Protein AF-0000000084847553 (afdb_homodimer)

Sequence (324 aa):
MTIVEATAVVSEQALKLLKTIDSFVSVPGVGAAAKAALSIFELVQRVKSNKEEFIAVGEKACIIMVAIIQKVNAAEQPGCRTDMTSLEKECGDLRRAMEGVEEIVHKHVKGRERFASLQRILNSGSDQRVISDCKERLQDALELFNIQSHIEVQVEARVQEAMTIVEATAVVSEQALKLLKTIDSFVSVPGVGAAAKAALSIFELVQRVKSNKEEFIAVGEKACIIMVAIIQKVNAAEQPGCRTDMTSLEKECGDLRRAMEGVEEIVHKHVKGRERFASLQRILNSGSDQRVISDCKERLQDALELFNIQSHIEVQVEARVQEA

Structure (mmCIF, N/CA/C/O backbone):
data_AF-0000000084847553-model_v1
#
loop_
_entity.id
_entity.type
_entity.pdbx_description
1 polymer 'Fungal N-terminal domain-containing protein'
#
loop_
_atom_site.group_PDB
_atom_site.id
_atom_site.type_symbol
_atom_site.label_atom_id
_atom_site.label_alt_id
_atom_site.label_comp_id
_atom_site.label_asym_id
_atom_site.label_entity_id
_atom_site.label_seq_id
_atom_site.pdbx_PDB_ins_code
_atom_site.Cartn_x
_atom_site.Cartn_y
_atom_site.Cartn_z
_atom_site.occupancy
_atom_site.B_iso_or_equiv
_atom_site.auth_seq_id
_atom_site.auth_comp_id
_atom_site.auth_asym_id
_atom_site.auth_atom_id
_atom_site.pdbx_PDB_model_num
ATOM 1 N N . MET A 1 1 ? -11.148 -9.281 23.594 1 19.06 1 MET A N 1
ATOM 2 C CA . MET A 1 1 ? -11.18 -8.633 22.297 1 19.06 1 MET A CA 1
ATOM 3 C C . MET A 1 1 ? -10.234 -7.438 22.25 1 19.06 1 MET A C 1
ATOM 5 O O . MET A 1 1 ? -10.469 -6.43 22.922 1 19.06 1 MET A O 1
ATOM 9 N N . THR A 1 2 ? -8.898 -7.484 22.219 1 21.81 2 THR A N 1
ATOM 10 C CA . THR A 1 2 ? -7.793 -6.633 22.641 1 21.81 2 THR A CA 1
ATOM 11 C C . THR A 1 2 ? -7.582 -5.488 21.656 1 21.81 2 THR A C 1
ATOM 13 O O . THR A 1 2 ? -7.504 -5.711 20.453 1 21.81 2 THR A O 1
ATOM 16 N N . ILE A 1 3 ? -8.289 -4.336 21.875 1 24.42 3 ILE A N 1
ATOM 17 C CA . ILE A 1 3 ? -8.305 -3.045 21.188 1 24.42 3 ILE A CA 1
ATOM 18 C C . ILE A 1 3 ? -6.875 -2.633 20.828 1 24.42 3 ILE A C 1
ATOM 20 O O . ILE A 1 3 ? -6.051 -2.389 21.719 1 24.42 3 ILE A O 1
ATOM 24 N N . VAL A 1 4 ? -6.16 -3.225 20.047 1 26.52 4 VAL A N 1
ATOM 25 C CA . VAL A 1 4 ? -4.871 -2.756 19.547 1 26.52 4 VAL A CA 1
ATOM 26 C C . VAL A 1 4 ? -4.926 -1.25 19.312 1 26.52 4 VAL A C 1
ATOM 28 O O . VAL A 1 4 ? -5.625 -0.788 18.406 1 26.52 4 VAL A O 1
ATOM 31 N N . GLU A 1 5 ? -5.172 -0.373 20.328 1 26.05 5 GLU A N 1
ATOM 32 C CA . GLU A 1 5 ? -5.117 1.066 20.578 1 26.05 5 GLU A CA 1
ATOM 33 C C . GLU A 1 5 ? -3.938 1.703 19.844 1 26.05 5 GLU A C 1
ATOM 35 O O . GLU A 1 5 ? -2.779 1.441 20.172 1 26.05 5 GLU A O 1
ATOM 40 N N . ALA A 1 6 ? -3.746 1.663 18.578 1 32.72 6 ALA A N 1
ATOM 41 C CA . ALA A 1 6 ? -2.861 2.658 17.969 1 32.72 6 ALA A CA 1
ATOM 42 C C . ALA A 1 6 ? -2.816 3.932 18.812 1 32.72 6 ALA A C 1
ATOM 44 O O . ALA A 1 6 ? -3.846 4.574 19.047 1 32.72 6 ALA A O 1
ATOM 45 N N . THR A 1 7 ? -2.189 3.91 19.875 1 34.47 7 THR A N 1
ATOM 46 C CA . THR A 1 7 ? -1.915 4.977 20.828 1 34.47 7 THR A CA 1
ATOM 47 C C . THR A 1 7 ? -1.781 6.32 20.125 1 34.47 7 THR A C 1
ATOM 49 O O . THR A 1 7 ? -0.864 6.516 19.328 1 34.47 7 THR A O 1
ATOM 52 N N . ALA A 1 8 ? -2.729 6.828 19.438 1 40.56 8 ALA A N 1
ATOM 53 C CA . ALA A 1 8 ? -2.697 8.266 19.188 1 40.56 8 ALA A CA 1
ATOM 54 C C . ALA A 1 8 ? -1.901 8.992 20.266 1 40.56 8 ALA A C 1
ATOM 56 O O . ALA A 1 8 ? -2.297 9.008 21.438 1 40.56 8 ALA A O 1
ATOM 57 N N . VAL A 1 9 ? -0.677 8.844 20.391 1 42.91 9 VAL A N 1
ATOM 58 C CA . VAL A 1 9 ? 0.092 9.727 21.25 1 42.91 9 VAL A CA 1
ATOM 59 C C . VAL A 1 9 ? -0.493 11.133 21.203 1 42.91 9 VAL A C 1
ATOM 61 O O . VAL A 1 9 ? -0.399 11.82 20.172 1 42.91 9 VAL A O 1
ATOM 64 N N . VAL A 1 10 ? -1.704 11.266 21.547 1 52.06 10 VAL A N 1
ATOM 65 C CA . VAL A 1 10 ? -2.109 12.648 21.781 1 52.06 10 VAL A CA 1
ATOM 66 C C . VAL A 1 10 ? -0.945 13.43 22.375 1 52.06 10 VAL A C 1
ATOM 68 O O . VAL A 1 10 ? -0.465 13.109 23.469 1 52.06 10 VAL A O 1
ATOM 71 N N . SER A 1 11 ? -0.197 14.078 21.453 1 66.88 11 SER A N 1
ATOM 72 C CA . SER A 1 11 ? 0.95 14.875 21.859 1 66.88 11 SER A CA 1
ATOM 73 C C . SER A 1 11 ? 0.581 15.828 23 1 66.88 11 SER A C 1
ATOM 75 O O . SER A 1 11 ? -0.582 16.219 23.141 1 66.88 11 SER A O 1
ATOM 77 N N . GLU A 1 12 ? 1.227 15.859 24.047 1 73.25 12 GLU A N 1
ATOM 78 C CA . GLU A 1 12 ? 1.137 16.812 25.156 1 73.25 12 GLU A CA 1
ATOM 79 C C . GLU A 1 12 ? 0.641 18.172 24.672 1 73.25 12 GLU A C 1
ATOM 81 O O . GLU A 1 12 ? -0.167 18.812 25.344 1 73.25 12 GLU A O 1
ATOM 86 N N . GLN A 1 13 ? 0.937 18.438 23.5 1 73.31 13 GLN A N 1
ATOM 87 C CA . GLN A 1 13 ? 0.572 19.766 23 1 73.31 13 GLN A CA 1
ATOM 88 C C . GLN A 1 13 ? -0.891 19.812 22.562 1 73.31 13 GLN A C 1
ATOM 90 O O . GLN A 1 13 ? -1.583 20.797 22.781 1 73.31 13 GLN A O 1
ATOM 95 N N . ALA A 1 14 ? -1.298 18.766 22 1 77.25 14 ALA A N 1
ATOM 96 C CA . ALA A 1 14 ? -2.715 18.703 21.641 1 77.25 14 ALA A CA 1
ATOM 97 C C . ALA A 1 14 ? -3.59 18.734 22.891 1 77.25 14 ALA A C 1
ATOM 99 O O . ALA A 1 14 ? -4.625 19.406 22.922 1 77.25 14 ALA A O 1
ATOM 100 N N . LEU A 1 15 ? -3.104 18.078 23.828 1 72.94 15 LEU A N 1
ATOM 101 C CA . LEU A 1 15 ? -3.834 18.062 25.094 1 72.94 15 LEU A CA 1
ATOM 102 C C . LEU A 1 15 ? -3.844 19.453 25.719 1 72.94 15 LEU A C 1
ATOM 104 O O . LEU A 1 15 ? -4.871 19.891 26.234 1 72.94 15 LEU A O 1
ATOM 108 N N . LYS A 1 16 ? -2.744 20.078 25.766 1 77.62 16 LYS A N 1
ATOM 109 C CA . LYS A 1 16 ? -2.66 21.438 26.281 1 77.62 16 LYS A CA 1
ATOM 110 C C . LYS A 1 16 ? -3.598 22.375 25.531 1 77.62 16 LYS A C 1
ATOM 112 O O . LYS A 1 16 ? -4.277 23.203 26.125 1 77.62 16 LYS A O 1
ATOM 117 N N . LEU A 1 17 ? -3.633 22.188 24.312 1 83.88 17 LEU A N 1
ATOM 118 C CA . LEU A 1 17 ? -4.508 23.031 23.5 1 83.88 17 LEU A CA 1
ATOM 119 C C . LEU A 1 17 ? -5.973 22.75 23.828 1 83.88 17 LEU A C 1
ATOM 121 O O . LEU A 1 17 ? -6.77 23.688 23.969 1 83.88 17 LEU A O 1
ATOM 125 N N . LEU A 1 18 ? -6.277 21.531 23.984 1 78.44 18 LEU A N 1
ATOM 126 C CA . LEU A 1 18 ? -7.648 21.141 24.297 1 78.44 18 LEU A CA 1
ATOM 127 C C . LEU A 1 18 ? -8.086 21.75 25.625 1 78.44 18 LEU A C 1
ATOM 129 O O . LEU A 1 18 ? -9.227 22.188 25.766 1 78.44 18 LEU A O 1
ATOM 133 N N . LYS A 1 19 ? -7.215 21.812 26.516 1 76.62 19 LYS A N 1
ATOM 134 C CA . LYS A 1 19 ? -7.52 22.344 27.844 1 76.62 19 LYS A CA 1
ATOM 135 C C . LYS A 1 19 ? -7.652 23.859 27.812 1 76.62 19 LYS A C 1
ATOM 137 O O . LYS A 1 19 ? -8.406 24.438 28.594 1 76.62 19 LYS A O 1
ATOM 142 N N . THR A 1 20 ? -6.93 24.422 26.922 1 73.62 20 THR A N 1
ATOM 143 C CA . THR A 1 20 ? -6.844 25.891 26.906 1 73.62 20 THR A CA 1
ATOM 144 C C . THR A 1 20 ? -7.965 26.484 26.062 1 73.62 20 THR A C 1
ATOM 146 O O . THR A 1 20 ? -8.359 27.625 26.25 1 73.62 20 THR A O 1
ATOM 149 N N . ILE A 1 21 ? -8.461 25.719 25.094 1 68.94 21 ILE A N 1
ATOM 150 C CA . ILE A 1 21 ? -9.438 26.25 24.141 1 68.94 21 ILE A CA 1
ATOM 151 C C . ILE A 1 21 ? -10.703 26.656 24.891 1 68.94 21 ILE A C 1
ATOM 153 O O . ILE A 1 21 ? -11.375 27.625 24.5 1 68.94 21 ILE A O 1
ATOM 157 N N . ASP A 1 22 ? -11 25.922 25.875 1 60.72 22 ASP A N 1
ATOM 158 C CA . ASP A 1 22 ? -12.188 26.297 26.641 1 60.72 22 ASP A CA 1
ATOM 159 C C . ASP A 1 22 ? -11.977 27.609 27.391 1 60.72 22 ASP A C 1
ATOM 161 O O . ASP A 1 22 ? -12.938 28.266 27.797 1 60.72 22 ASP A O 1
ATOM 165 N N . SER A 1 23 ? -10.734 27.812 27.609 1 57.91 23 SER A N 1
ATOM 166 C CA . SER A 1 23 ? -10.539 29.094 28.281 1 57.91 23 SER A CA 1
ATOM 167 C C . SER A 1 23 ? -10.828 30.266 27.344 1 57.91 23 SER A C 1
ATOM 169 O O . SER A 1 23 ? -10.523 30.203 26.156 1 57.91 23 SER A O 1
ATOM 171 N N . PHE A 1 24 ? -12.062 30.938 27.469 1 54.75 24 PHE A N 1
ATOM 172 C CA . PHE A 1 24 ? -12.828 32 26.828 1 54.75 24 PHE A CA 1
ATOM 173 C C . PHE A 1 24 ? -11.914 32.906 26.016 1 54.75 24 PHE A C 1
ATOM 175 O O . PHE A 1 24 ? -11.203 33.75 26.578 1 54.75 24 PHE A O 1
ATOM 182 N N . VAL A 1 25 ? -11.219 32.344 24.969 1 59 25 VAL A N 1
ATOM 183 C CA . VAL A 1 25 ? -10.5 33.344 24.188 1 59 25 VAL A CA 1
ATOM 184 C C . VAL A 1 25 ? -11.492 34.312 23.562 1 59 25 VAL A C 1
ATOM 186 O O . VAL A 1 25 ? -12.422 33.906 22.859 1 59 25 VAL A O 1
ATOM 189 N N . SER A 1 26 ? -11.648 35.5 24.125 1 68.31 26 SER A N 1
ATOM 190 C CA . SER A 1 26 ? -12.539 36.594 23.781 1 68.31 26 SER A CA 1
ATOM 191 C C . SER A 1 26 ? -12.188 37.188 22.422 1 68.31 26 SER A C 1
ATOM 193 O O . SER A 1 26 ? -12.977 37.938 21.844 1 68.31 26 SER A O 1
ATOM 195 N N . VAL A 1 27 ? -10.969 36.906 21.875 1 76.81 27 VAL A N 1
ATOM 196 C CA . VAL A 1 27 ? -10.57 37.562 20.625 1 76.81 27 VAL A CA 1
ATOM 197 C C . VAL A 1 27 ? -11.07 36.75 19.438 1 76.81 27 VAL A C 1
ATOM 199 O O . VAL A 1 27 ? -10.812 35.531 19.344 1 76.81 27 VAL A O 1
ATOM 202 N N . PRO A 1 28 ? -11.859 37.375 18.641 1 81.5 28 PRO A N 1
ATOM 203 C CA . PRO A 1 28 ? -12.391 36.688 17.453 1 81.5 28 PRO A CA 1
ATOM 204 C C . PRO A 1 28 ? -11.297 36 16.625 1 81.5 28 PRO A C 1
ATOM 206 O O . PRO A 1 28 ? -10.195 36.531 16.484 1 81.5 28 PRO A O 1
ATOM 209 N N . GLY A 1 29 ? -11.453 34.812 16.219 1 85.62 29 GLY A N 1
ATOM 210 C CA . GLY A 1 29 ? -10.531 34.156 15.32 1 85.62 29 GLY A CA 1
ATOM 211 C C . GLY A 1 29 ? -9.664 33.125 16.031 1 85.62 29 GLY A C 1
ATOM 212 O O . GLY A 1 29 ? -9.242 32.125 15.414 1 85.62 29 GLY A O 1
ATOM 213 N N . VAL A 1 30 ? -9.391 33.438 17.297 1 88.06 30 VAL A N 1
ATOM 214 C CA . VAL A 1 30 ? -8.492 32.562 18.031 1 88.06 30 VAL A CA 1
ATOM 215 C C . VAL A 1 30 ? -9.141 31.203 18.219 1 88.06 30 VAL A C 1
ATOM 217 O O . VAL A 1 30 ? -8.484 30.172 18.031 1 88.06 30 VAL A O 1
ATOM 220 N N . GLY A 1 31 ? -10.398 31.234 18.547 1 88.38 31 GLY A N 1
ATOM 221 C CA . GLY A 1 31 ? -11.125 29.969 18.703 1 88.38 31 GLY A CA 1
ATOM 222 C C . GLY A 1 31 ? -11.125 29.125 17.453 1 88.38 31 GLY A C 1
ATOM 223 O O . GLY A 1 31 ? -10.867 27.922 17.516 1 88.38 31 GLY A O 1
ATOM 224 N N . ALA A 1 32 ? -11.453 29.734 16.312 1 91.19 32 ALA A N 1
ATOM 225 C CA . ALA A 1 32 ? -11.477 29.031 15.023 1 91.19 32 ALA A CA 1
ATOM 226 C C . ALA A 1 32 ? -10.086 28.5 14.664 1 91.19 32 ALA A C 1
ATOM 228 O O . ALA A 1 32 ? -9.953 27.391 14.141 1 91.19 32 ALA A O 1
ATOM 229 N N . ALA A 1 33 ? -9.102 29.281 14.938 1 93.19 33 ALA A N 1
ATOM 230 C CA . ALA A 1 33 ? -7.73 28.859 14.656 1 93.19 33 ALA A CA 1
ATOM 231 C C . ALA A 1 33 ? -7.34 27.656 15.516 1 93.19 33 ALA A C 1
ATOM 233 O O . ALA A 1 33 ? -6.684 26.734 15.031 1 93.19 33 ALA A O 1
ATOM 234 N N . ALA A 1 34 ? -7.738 27.703 16.734 1 92.56 34 ALA A N 1
ATOM 235 C CA . ALA A 1 34 ? -7.438 26.609 17.641 1 92.56 34 ALA A CA 1
ATOM 236 C C . ALA A 1 34 ? -8.125 25.312 17.188 1 92.56 34 ALA A C 1
ATOM 238 O O . ALA A 1 34 ? -7.531 24.234 17.234 1 92.56 34 ALA A O 1
ATOM 239 N N . LYS A 1 35 ? -9.305 25.422 16.766 1 92.94 35 LYS A N 1
ATOM 240 C CA . LYS A 1 35 ? -10.031 24.266 16.25 1 92.94 35 LYS A CA 1
ATOM 241 C C . LYS A 1 35 ? -9.352 23.703 15.008 1 92.94 35 LYS A C 1
ATOM 243 O O . LYS A 1 35 ? -9.258 22.484 14.844 1 92.94 35 LYS A O 1
ATOM 248 N N . ALA A 1 36 ? -8.938 24.594 14.211 1 95.5 36 ALA A N 1
ATOM 249 C CA . ALA A 1 36 ? -8.219 24.156 13.008 1 95.5 36 ALA A CA 1
ATOM 250 C C . ALA A 1 36 ? -6.941 23.422 13.375 1 95.5 36 ALA A C 1
ATOM 252 O O . ALA A 1 36 ? -6.629 22.391 12.773 1 95.5 36 ALA A O 1
ATOM 253 N N . ALA A 1 37 ? -6.242 23.938 14.336 1 94.5 37 ALA A N 1
ATOM 254 C CA . ALA A 1 37 ? -5.008 23.297 14.773 1 94.5 37 ALA A CA 1
ATOM 255 C C . ALA A 1 37 ? -5.285 21.875 15.289 1 94.5 37 ALA A C 1
ATOM 257 O O . ALA A 1 37 ? -4.559 20.938 14.969 1 94.5 37 ALA A O 1
ATOM 258 N N . LEU A 1 38 ? -6.309 21.719 16.031 1 93.81 38 LEU A N 1
ATOM 259 C CA . LEU A 1 38 ? -6.672 20.406 16.562 1 93.81 38 LEU A CA 1
ATOM 260 C C . LEU A 1 38 ? -7.082 19.469 15.422 1 93.81 38 LEU A C 1
ATOM 262 O O . LEU A 1 38 ? -6.738 18.281 15.438 1 93.81 38 LEU A O 1
ATOM 266 N N . SER A 1 39 ? -7.789 20.062 14.516 1 95.88 39 SER A N 1
ATOM 267 C CA . SER A 1 39 ? -8.188 19.281 13.352 1 95.88 39 SER A CA 1
ATOM 268 C C . SER A 1 39 ? -6.98 18.812 12.555 1 95.88 39 SER A C 1
ATOM 270 O O . SER A 1 39 ? -6.93 17.656 12.117 1 95.88 39 SER A O 1
ATOM 272 N N . ILE A 1 40 ? -6.035 19.703 12.359 1 96.94 40 ILE A N 1
ATOM 273 C CA . ILE A 1 40 ? -4.797 19.328 11.68 1 96.94 40 ILE A CA 1
ATOM 274 C C . ILE A 1 40 ? -4.145 18.156 12.398 1 96.94 40 ILE A C 1
ATOM 276 O O . ILE A 1 40 ? -3.76 17.172 11.766 1 96.94 40 ILE A O 1
ATOM 280 N N . PHE A 1 41 ? -4.078 18.266 13.648 1 94.12 41 PHE A N 1
ATOM 281 C CA . PHE A 1 41 ? -3.447 17.234 14.469 1 94.12 41 PHE A CA 1
ATOM 282 C C . PHE A 1 41 ? -4.152 15.898 14.289 1 94.12 41 PHE A C 1
ATOM 284 O O . PHE A 1 41 ? -3.504 14.859 14.18 1 94.12 41 PHE A O 1
ATOM 291 N N . GLU A 1 42 ? -5.406 15.883 14.211 1 94.62 42 GLU A N 1
ATOM 292 C CA . GLU A 1 42 ? -6.176 14.664 14.023 1 94.62 42 GLU A CA 1
ATOM 293 C C . GLU A 1 42 ? -5.965 14.086 12.625 1 94.62 42 GLU A C 1
ATOM 295 O O . GLU A 1 42 ? -5.801 12.875 12.461 1 94.62 42 GLU A O 1
ATOM 300 N N . LEU A 1 43 ? -5.969 14.953 11.695 1 96.69 43 LEU A N 1
ATOM 301 C CA . LEU A 1 43 ? -5.879 14.539 10.297 1 96.69 43 LEU A CA 1
ATOM 302 C C . LEU A 1 43 ? -4.539 13.875 10.016 1 96.69 43 LEU A C 1
ATOM 304 O O . LEU A 1 43 ? -4.48 12.852 9.32 1 96.69 43 LEU A O 1
ATOM 308 N N . VAL A 1 44 ? -3.482 14.383 10.594 1 95.44 44 VAL A N 1
ATOM 309 C CA . VAL A 1 44 ? -2.143 13.898 10.281 1 95.44 44 VAL A CA 1
ATOM 310 C C . VAL A 1 44 ? -1.941 12.508 10.867 1 95.44 44 VAL A C 1
ATOM 312 O O . VAL A 1 44 ? -1.03 11.781 10.469 1 95.44 44 VAL A O 1
ATOM 315 N N . GLN A 1 45 ? -2.826 12.102 11.789 1 93.62 45 GLN A N 1
ATOM 316 C CA . GLN A 1 45 ? -2.734 10.766 12.367 1 93.62 45 GLN A CA 1
ATOM 317 C C . GLN A 1 45 ? -3.146 9.695 11.359 1 93.62 45 GLN A C 1
ATOM 319 O O . GLN A 1 45 ? -2.861 8.516 11.547 1 93.62 45 GLN A O 1
ATOM 324 N N . ARG A 1 46 ? -3.75 10.148 10.297 1 94.44 46 ARG A N 1
ATOM 325 C CA . ARG A 1 46 ? -4.352 9.203 9.367 1 94.44 46 ARG A CA 1
ATOM 326 C C . ARG A 1 46 ? -3.424 8.93 8.188 1 94.44 46 ARG A C 1
ATOM 328 O O . ARG A 1 46 ? -3.695 8.047 7.371 1 94.44 46 ARG A O 1
ATOM 335 N N . VAL A 1 47 ? -2.352 9.633 8.109 1 94.06 47 VAL A N 1
ATOM 336 C CA . VAL A 1 47 ? -1.465 9.477 6.965 1 94.06 47 VAL A CA 1
ATOM 337 C C . VAL A 1 47 ? -0.686 8.164 7.094 1 94.06 47 VAL A C 1
ATOM 339 O O . VAL A 1 47 ? -0.351 7.742 8.203 1 94.06 47 VAL A O 1
ATOM 342 N N . LYS A 1 48 ? -0.345 7.52 5.973 1 89.25 48 LYS A N 1
ATOM 343 C CA . LYS A 1 48 ? 0.337 6.23 5.977 1 89.25 48 LYS A CA 1
ATOM 344 C C . LYS A 1 48 ? 1.801 6.379 5.57 1 89.25 48 LYS A C 1
ATOM 346 O O . LYS A 1 48 ? 2.625 5.512 5.863 1 89.25 48 LYS A O 1
ATOM 351 N N . SER A 1 49 ? 2.119 7.391 4.883 1 92 49 SER A N 1
ATOM 352 C CA . SER A 1 49 ? 3.486 7.664 4.457 1 92 49 SER A CA 1
ATOM 353 C C . SER A 1 49 ? 4.004 8.969 5.055 1 92 49 SER A C 1
ATOM 355 O O . SER A 1 49 ? 3.24 9.922 5.238 1 92 49 SER A O 1
ATOM 357 N N . ASN A 1 50 ? 5.32 8.977 5.414 1 92.94 50 ASN A N 1
ATOM 358 C CA . ASN A 1 50 ? 5.965 10.133 6.02 1 92.94 50 ASN A CA 1
ATOM 359 C C . ASN A 1 50 ? 5.234 10.586 7.281 1 92.94 50 ASN A C 1
ATOM 361 O O . ASN A 1 50 ? 5.043 11.781 7.496 1 92.94 50 ASN A O 1
ATOM 365 N N . LYS A 1 51 ? 4.879 9.68 8.023 1 92 51 LYS A N 1
ATOM 366 C CA . LYS A 1 51 ? 4.023 9.891 9.188 1 92 51 LYS A CA 1
ATOM 367 C C . LYS A 1 51 ? 4.684 10.828 10.195 1 92 51 LYS A C 1
ATOM 369 O O . LYS A 1 51 ? 4.047 11.75 10.703 1 92 51 LYS A O 1
ATOM 374 N N . GLU A 1 52 ? 5.922 10.578 10.391 1 90.31 52 GLU A N 1
ATOM 375 C CA . GLU A 1 52 ? 6.633 11.359 11.398 1 90.31 52 GLU A CA 1
ATOM 376 C C . GLU A 1 52 ? 6.637 12.844 11.055 1 90.31 52 GLU A C 1
ATOM 378 O O . GLU A 1 52 ? 6.395 13.688 11.914 1 90.31 52 GLU A O 1
ATOM 383 N N . GLU A 1 53 ? 6.883 13.125 9.859 1 93.19 53 GLU A N 1
ATOM 384 C CA . GLU A 1 53 ? 6.941 14.523 9.438 1 93.19 53 GLU A CA 1
ATOM 385 C C . GLU A 1 53 ? 5.562 15.172 9.484 1 93.19 53 GLU A C 1
ATOM 387 O O . GLU A 1 53 ? 5.434 16.344 9.852 1 93.19 53 GLU A O 1
ATOM 392 N N . PHE A 1 54 ? 4.562 14.461 9.172 1 95.19 54 PHE A N 1
ATOM 393 C CA . PHE A 1 54 ? 3.207 14.992 9.258 1 95.19 54 PHE A CA 1
ATOM 394 C C . PHE A 1 54 ? 2.795 15.203 10.711 1 95.19 54 PHE A C 1
ATOM 396 O O . PHE A 1 54 ? 2.158 16.203 11.039 1 95.19 54 PHE A O 1
ATOM 403 N N . ILE A 1 55 ? 3.16 14.297 11.516 1 92.88 55 ILE A N 1
ATOM 404 C CA . ILE A 1 55 ? 2.859 14.438 12.938 1 92.88 55 ILE A CA 1
ATOM 405 C C . ILE A 1 55 ? 3.553 15.688 13.492 1 92.88 55 ILE A C 1
ATOM 407 O O . ILE A 1 55 ? 2.961 16.438 14.266 1 92.88 55 ILE A O 1
ATOM 411 N N . ALA A 1 56 ? 4.723 15.93 13.031 1 91.62 56 ALA A N 1
ATOM 412 C CA . ALA A 1 56 ? 5.445 17.125 13.445 1 91.62 56 ALA A CA 1
ATOM 413 C C . ALA A 1 56 ? 4.699 18.391 13.023 1 91.62 56 ALA A C 1
ATOM 415 O O . ALA A 1 56 ? 4.664 19.375 13.758 1 91.62 56 ALA A O 1
ATOM 416 N N . VAL A 1 57 ? 4.125 18.344 11.906 1 94.19 57 VAL A N 1
ATOM 417 C CA . VAL A 1 57 ? 3.324 19.469 11.43 1 94.19 57 VAL A CA 1
ATOM 418 C C . VAL A 1 57 ? 2.146 19.703 12.367 1 94.19 57 VAL A C 1
ATOM 420 O O . VAL A 1 57 ? 1.89 20.844 12.781 1 94.19 57 VAL A O 1
ATOM 423 N N . GLY A 1 58 ? 1.446 18.594 12.68 1 94.5 58 GLY A N 1
ATOM 424 C CA . GLY A 1 58 ? 0.328 18.719 13.602 1 94.5 58 GLY A CA 1
ATOM 425 C C . GLY A 1 58 ? 0.734 19.234 14.969 1 94.5 58 GLY A C 1
ATOM 426 O O . GLY A 1 58 ? 0.049 20.078 15.555 1 94.5 58 GLY A O 1
ATOM 427 N N . GLU A 1 59 ? 1.812 18.75 15.43 1 90.75 59 GLU A N 1
ATOM 428 C CA . GLU A 1 59 ? 2.334 19.203 16.719 1 90.75 59 GLU A CA 1
ATOM 429 C C . GLU A 1 59 ? 2.705 20.672 16.672 1 90.75 59 GLU A C 1
ATOM 431 O O . GLU A 1 59 ? 2.406 21.422 17.609 1 90.75 59 GLU A O 1
ATOM 436 N N . LYS A 1 60 ? 3.344 21.047 15.672 1 91.12 60 LYS A N 1
ATOM 437 C CA . LYS A 1 60 ? 3.74 22.453 15.531 1 91.12 60 LYS A CA 1
ATOM 438 C C . LYS A 1 60 ? 2.52 23.359 15.508 1 91.12 60 LYS A C 1
ATOM 440 O O . LYS A 1 60 ? 2.533 24.438 16.125 1 91.12 60 LYS A O 1
ATOM 445 N N . ALA A 1 61 ? 1.525 22.953 14.82 1 93.56 61 ALA A N 1
ATOM 446 C CA . ALA A 1 61 ? 0.292 23.734 14.797 1 93.56 61 ALA A CA 1
ATOM 447 C C . ALA A 1 61 ? -0.258 23.938 16.203 1 93.56 61 ALA A C 1
ATOM 449 O O . ALA A 1 61 ? -0.661 25.047 16.562 1 93.56 61 ALA A O 1
ATOM 450 N N . CYS A 1 62 ? -0.211 22.938 16.984 1 91 62 CYS A N 1
ATOM 451 C CA . CYS A 1 62 ? -0.717 23 18.344 1 91 62 CYS A CA 1
ATOM 452 C C . CYS A 1 62 ? 0.173 23.891 19.219 1 91 62 CYS A C 1
ATOM 454 O O . CYS A 1 62 ? -0.323 24.688 20 1 91 62 CYS A O 1
ATOM 456 N N . ILE A 1 63 ? 1.41 23.797 19.047 1 87.5 63 ILE A N 1
ATOM 457 C CA . ILE A 1 63 ? 2.365 24.594 19.812 1 87.5 63 ILE A CA 1
ATOM 458 C C . ILE A 1 63 ? 2.16 26.078 19.5 1 87.5 63 ILE A C 1
ATOM 460 O O . ILE A 1 63 ? 2.129 26.906 20.406 1 87.5 63 ILE A O 1
ATOM 464 N N . ILE A 1 64 ? 2.061 26.375 18.281 1 88.75 64 ILE A N 1
ATOM 465 C CA . ILE A 1 64 ? 1.839 27.75 17.859 1 88.75 64 ILE A CA 1
ATOM 466 C C . ILE A 1 64 ? 0.564 28.281 18.5 1 88.75 64 ILE A C 1
ATOM 468 O O . ILE A 1 64 ? 0.557 29.391 19.047 1 88.75 64 ILE A O 1
ATOM 472 N N . MET A 1 65 ? -0.446 27.453 18.469 1 90.31 65 MET A N 1
ATOM 473 C CA . MET A 1 65 ? -1.729 27.906 19 1 90.31 65 MET A CA 1
ATOM 474 C C . MET A 1 65 ? -1.654 28.125 20.5 1 90.31 65 MET A C 1
ATOM 476 O O . MET A 1 65 ? -2.221 29.078 21.031 1 90.31 65 MET A O 1
ATOM 480 N N . VAL A 1 66 ? -0.99 27.266 21.188 1 86 66 VAL A N 1
ATOM 481 C CA . VAL A 1 66 ? -0.832 27.438 22.625 1 86 66 VAL A CA 1
ATOM 482 C C . VAL A 1 66 ? -0.083 28.734 22.922 1 86 66 VAL A C 1
ATOM 484 O O . VAL A 1 66 ? -0.481 29.5 23.812 1 86 66 VAL A O 1
ATOM 487 N N . ALA A 1 67 ? 0.976 28.984 22.172 1 83.81 67 ALA A N 1
ATOM 488 C CA . ALA A 1 67 ? 1.763 30.203 22.344 1 83.81 67 ALA A CA 1
ATOM 489 C C . ALA A 1 67 ? 0.922 31.453 22.062 1 83.81 67 ALA A C 1
ATOM 491 O O . ALA A 1 67 ? 1.01 32.438 22.797 1 83.81 67 ALA A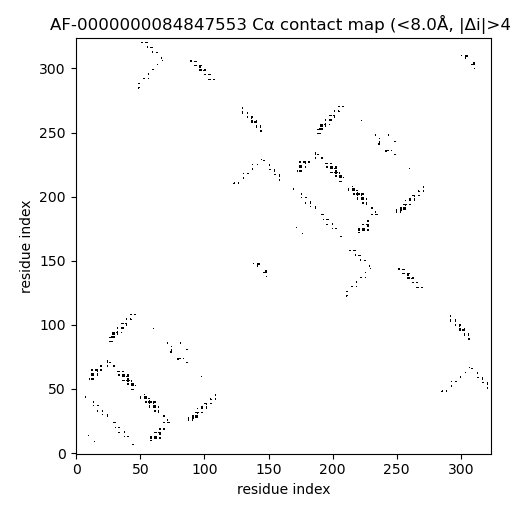 O 1
ATOM 492 N N . ILE A 1 68 ? 0.133 31.375 21.125 1 85.81 68 ILE A N 1
ATOM 493 C CA . ILE A 1 68 ? -0.678 32.531 20.734 1 85.81 68 ILE A CA 1
ATOM 494 C C . ILE A 1 68 ? -1.765 32.781 21.781 1 85.81 68 ILE A C 1
ATOM 496 O O . ILE A 1 68 ? -2.039 33.906 22.141 1 85.81 68 ILE A O 1
ATOM 500 N N . ILE A 1 69 ? -2.354 31.734 22.234 1 85.88 69 ILE A N 1
ATOM 501 C CA . ILE A 1 69 ? -3.393 31.875 23.25 1 85.88 69 ILE A CA 1
ATOM 502 C C . ILE A 1 69 ? -2.811 32.531 24.5 1 85.88 69 ILE A C 1
ATOM 504 O O . ILE A 1 69 ? -3.443 33.375 25.109 1 85.88 69 ILE A O 1
ATOM 508 N N . GLN A 1 70 ? -1.649 32.156 24.812 1 82.94 70 GLN A N 1
ATOM 509 C CA . GLN A 1 70 ? -0.979 32.781 25.953 1 82.94 70 GLN A CA 1
ATOM 510 C C . GLN A 1 70 ? -0.729 34.25 25.734 1 82.94 70 GLN A C 1
ATOM 512 O O . GLN A 1 70 ? -0.927 35.062 26.641 1 82.94 70 GLN A O 1
ATOM 517 N N . LYS A 1 71 ? -0.287 34.562 24.562 1 81.56 71 LYS A N 1
ATOM 518 C CA . LYS A 1 71 ? -0.039 35.969 24.219 1 81.56 71 LYS A CA 1
ATOM 519 C C . LYS A 1 71 ? -1.33 36.781 24.25 1 81.56 71 LYS A C 1
ATOM 521 O O . LYS A 1 71 ? -1.346 37.906 24.766 1 81.56 71 LYS A O 1
ATOM 526 N N . VAL A 1 72 ? -2.398 36.219 23.75 1 84.25 72 VAL A N 1
ATOM 527 C CA . VAL A 1 72 ? -3.689 36.906 23.734 1 84.25 72 VAL A CA 1
ATOM 528 C C . VAL A 1 72 ? -4.203 37.094 25.156 1 84.25 72 VAL A C 1
ATOM 530 O O . VAL A 1 72 ? -4.699 38.156 25.5 1 84.25 72 VAL A O 1
ATOM 533 N N . ASN A 1 73 ? -4.062 36.094 25.953 1 83.5 73 ASN A N 1
ATOM 534 C CA . ASN A 1 73 ? -4.484 36.188 27.344 1 83.5 73 ASN A CA 1
ATOM 535 C C . ASN A 1 73 ? -3.721 37.281 28.094 1 83.5 73 ASN A C 1
ATOM 537 O O . ASN A 1 73 ? -4.305 38 28.891 1 83.5 73 ASN A O 1
ATOM 541 N N . ALA A 1 74 ? -2.449 37.406 27.797 1 82.38 74 ALA A N 1
ATOM 542 C CA . ALA A 1 74 ? -1.617 38.438 28.422 1 82.38 74 ALA A CA 1
ATOM 543 C C . ALA A 1 74 ? -2.041 39.844 27.984 1 82.38 74 ALA A C 1
ATOM 545 O O . ALA A 1 74 ? -2.027 40.781 28.781 1 82.38 74 ALA A O 1
ATOM 546 N N . ALA A 1 75 ? -2.477 39.938 26.781 1 83.06 75 ALA A N 1
ATOM 547 C CA . ALA A 1 75 ? -2.883 41.219 26.25 1 83.06 75 ALA A CA 1
ATOM 548 C C . ALA A 1 75 ? -4.223 41.656 26.828 1 83.06 75 ALA A C 1
ATOM 550 O O . ALA A 1 75 ? -4.543 42.844 26.828 1 83.06 75 ALA A O 1
ATOM 551 N N . GLU A 1 76 ? -4.988 40.688 27.234 1 80.44 76 GLU A N 1
ATOM 552 C CA . GLU A 1 76 ? -6.32 40.969 27.734 1 80.44 76 GLU A CA 1
ATOM 553 C C . GLU A 1 76 ? -6.273 41.344 29.219 1 80.44 76 GLU A C 1
ATOM 555 O O . GLU A 1 76 ? -7.273 41.781 29.797 1 80.44 76 GLU A O 1
ATOM 560 N N . GLN A 1 77 ? -5.141 41.219 29.844 1 81.81 77 GLN A N 1
ATOM 561 C CA . GLN A 1 77 ? -5.031 41.562 31.25 1 81.81 77 GLN A CA 1
ATOM 562 C C . GLN A 1 77 ? -5.141 43.062 31.453 1 81.81 77 GLN A C 1
ATOM 564 O O . GLN A 1 77 ? -4.695 43.844 30.609 1 81.81 77 GLN A O 1
ATOM 569 N N . PRO A 1 78 ? -5.855 43.406 32.562 1 82.38 78 PRO A N 1
ATOM 570 C CA . PRO A 1 78 ? -5.977 44.812 32.844 1 82.38 78 PRO A CA 1
ATOM 571 C C . PRO A 1 78 ? -4.621 45.531 32.906 1 82.38 78 PRO A C 1
ATOM 573 O O . PRO A 1 78 ? -3.662 44.969 33.469 1 82.38 78 PRO A O 1
ATOM 576 N N . GLY A 1 79 ? -4.449 46.75 32.281 1 83.81 79 GLY A N 1
ATOM 577 C CA . GLY A 1 79 ? -3.227 47.531 32.312 1 83.81 79 GLY A CA 1
ATOM 578 C C . GLY A 1 79 ? -2.35 47.344 31.094 1 83.81 79 GLY A C 1
ATOM 579 O O . GLY A 1 79 ? -1.357 48.031 30.906 1 83.81 79 GLY A O 1
ATOM 580 N N . CYS A 1 80 ? -2.734 46.25 30.406 1 77.62 80 CYS A N 1
ATOM 581 C CA . CYS A 1 80 ? -1.912 45.969 29.234 1 77.62 80 CYS A CA 1
ATOM 582 C C . CYS A 1 80 ? -2.203 46.969 28.125 1 77.62 80 CYS A C 1
ATOM 584 O O . CYS A 1 80 ? -3.348 47.406 27.938 1 77.62 80 CYS A O 1
ATOM 586 N N . ARG A 1 81 ? -1.207 47.719 27.578 1 81.62 81 ARG A N 1
ATOM 587 C CA . ARG A 1 81 ? -1.304 48.75 26.578 1 81.62 81 ARG A CA 1
ATOM 588 C C . ARG A 1 81 ? -1.33 48.188 25.172 1 81.62 81 ARG A C 1
ATOM 590 O O . ARG A 1 81 ? -1.192 48.906 24.188 1 81.62 81 ARG A O 1
ATOM 597 N N . THR A 1 82 ? -1.631 46.812 25.062 1 75.5 82 THR A N 1
ATOM 598 C CA . THR A 1 82 ? -1.63 46.188 23.734 1 75.5 82 THR A CA 1
ATOM 599 C C . THR A 1 82 ? -2.754 46.75 22.875 1 75.5 82 THR A C 1
ATOM 601 O O . THR A 1 82 ? -3.867 46.969 23.359 1 75.5 82 THR A O 1
ATOM 604 N N . ASP A 1 83 ? -2.381 47.156 21.641 1 82.62 83 ASP A N 1
ATOM 605 C CA . ASP A 1 83 ? -3.365 47.562 20.656 1 82.62 83 ASP A CA 1
ATOM 606 C C . ASP A 1 83 ? -4.277 46.406 20.25 1 82.62 83 ASP A C 1
ATOM 608 O O . ASP A 1 83 ? -3.885 45.562 19.453 1 82.62 83 ASP A O 1
ATOM 612 N N . MET A 1 84 ? -5.477 46.438 20.703 1 78.88 84 MET A N 1
ATOM 613 C CA . MET A 1 84 ? -6.418 45.344 20.5 1 78.88 84 MET A CA 1
ATOM 614 C C . MET A 1 84 ? -6.828 45.219 19.031 1 78.88 84 MET A C 1
ATOM 616 O O . MET A 1 84 ? -7.105 44.125 18.547 1 78.88 84 MET A O 1
ATOM 620 N N . THR A 1 85 ? -6.809 46.375 18.359 1 83.12 85 THR A N 1
ATOM 621 C CA . THR A 1 85 ? -7.16 46.375 16.938 1 83.12 85 THR A CA 1
ATOM 622 C C . THR A 1 85 ? -6.105 45.594 16.125 1 83.12 85 THR A C 1
ATOM 624 O O . THR A 1 85 ? -6.441 44.812 15.266 1 83.12 85 THR A O 1
ATOM 627 N N . SER A 1 86 ? -4.809 45.812 16.469 1 84 86 SER A N 1
ATOM 628 C CA . SER A 1 86 ? -3.713 45.094 15.812 1 84 86 SER A CA 1
ATOM 629 C C . SER A 1 86 ? -3.734 43.625 16.141 1 84 86 SER A C 1
ATOM 631 O O . SER A 1 86 ? -3.531 42.781 15.266 1 84 86 SER A O 1
ATOM 633 N N . LEU A 1 87 ? -4.102 43.344 17.328 1 84.06 87 LEU A N 1
ATOM 634 C CA . LEU A 1 87 ? -4.152 41.969 17.797 1 84.06 87 LEU A CA 1
ATOM 635 C C . LEU A 1 87 ? -5.262 41.188 17.078 1 84.06 87 LEU A C 1
ATOM 637 O O . LEU A 1 87 ? -5.07 40.031 16.688 1 84.06 87 LEU A O 1
ATOM 641 N N . GLU A 1 88 ? -6.375 41.812 16.828 1 84.25 88 GLU A N 1
ATOM 642 C CA . GLU A 1 88 ? -7.5 41.188 16.156 1 84.25 88 GLU A CA 1
ATOM 643 C C . GLU A 1 88 ? -7.156 40.875 14.703 1 84.25 88 GLU A C 1
ATOM 645 O O . GLU A 1 88 ? -7.531 39.812 14.195 1 84.25 88 GLU A O 1
ATOM 650 N N . LYS A 1 89 ? -6.465 41.781 14.078 1 87.19 89 LYS A N 1
ATOM 651 C CA . LYS A 1 89 ? -6.039 41.562 12.703 1 87.19 89 LYS A CA 1
ATOM 652 C C . LYS A 1 89 ? -5.066 40.375 12.617 1 87.19 89 LYS A C 1
ATOM 654 O O . LYS A 1 89 ? -5.199 39.531 11.742 1 87.19 89 LYS A O 1
ATOM 659 N N . GLU A 1 90 ? -4.137 40.344 13.555 1 86.44 90 GLU A N 1
ATOM 660 C CA . GLU A 1 90 ? -3.158 39.281 13.594 1 86.44 90 GLU A CA 1
ATOM 661 C C . GLU A 1 90 ? -3.834 37.938 13.844 1 86.44 90 GLU A C 1
ATOM 663 O O . GLU A 1 90 ? -3.457 36.906 13.25 1 86.44 90 GLU A O 1
ATOM 668 N N . CYS A 1 91 ? -4.852 37.938 14.633 1 87.75 91 CYS A N 1
ATOM 669 C CA . CYS A 1 91 ? -5.578 36.719 14.938 1 87.75 91 CYS A CA 1
ATOM 670 C C . CYS A 1 91 ? -6.391 36.25 13.734 1 87.75 91 CYS A C 1
ATOM 672 O O . CYS A 1 91 ? -6.531 35.031 13.508 1 87.75 91 CYS A O 1
ATOM 674 N N . GLY A 1 92 ? -6.906 37.219 12.992 1 90.12 92 GLY A N 1
ATOM 675 C CA . GLY A 1 92 ? -7.578 36.875 11.75 1 90.12 92 GLY A CA 1
ATOM 676 C C . GLY A 1 92 ? -6.66 36.219 10.734 1 90.12 92 GLY A C 1
ATOM 677 O O . GLY A 1 92 ? -7.035 35.25 10.094 1 90.12 92 GLY A O 1
ATOM 678 N N . ASP A 1 93 ? -5.465 36.75 10.578 1 90.56 93 ASP A N 1
ATOM 679 C CA . ASP A 1 93 ? -4.469 36.188 9.672 1 90.56 93 ASP A CA 1
ATOM 680 C C . ASP A 1 93 ? -4.031 34.781 10.133 1 90.56 93 ASP A C 1
ATOM 682 O O . ASP A 1 93 ? -3.818 33.906 9.312 1 90.56 93 ASP A O 1
ATOM 686 N N . LEU A 1 94 ? -3.902 34.656 11.406 1 90.94 94 LEU A N 1
ATOM 687 C CA . LEU A 1 94 ? -3.582 33.344 11.977 1 90.94 94 LEU A CA 1
ATOM 688 C C . LEU A 1 94 ? -4.656 32.312 11.625 1 90.94 94 LEU A C 1
ATOM 690 O O . LEU A 1 94 ? -4.34 31.203 11.211 1 90.94 94 LEU A O 1
ATOM 694 N N . ARG A 1 95 ? -5.863 32.719 11.844 1 92.62 95 ARG A N 1
ATOM 695 C CA . ARG A 1 95 ? -6.973 31.844 11.508 1 92.62 95 ARG A CA 1
ATOM 696 C C . ARG A 1 95 ? -6.898 31.391 10.055 1 92.62 95 ARG A C 1
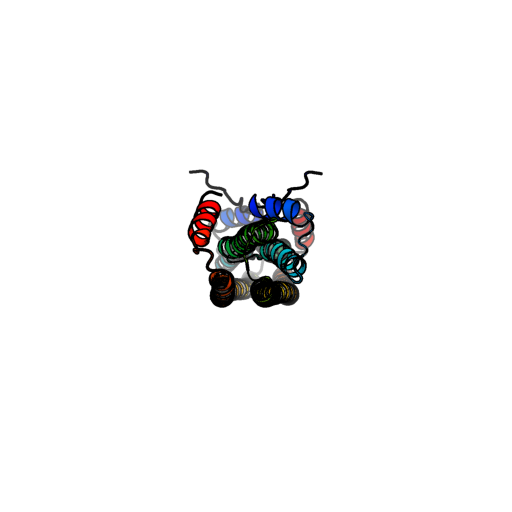ATOM 698 O O . ARG A 1 95 ? -7.02 30.203 9.758 1 92.62 95 ARG A O 1
ATOM 705 N N . ARG A 1 96 ? -6.637 32.312 9.172 1 94.5 96 ARG A N 1
ATOM 706 C CA . ARG A 1 96 ? -6.562 31.984 7.75 1 94.5 96 ARG A CA 1
ATOM 707 C C . ARG A 1 96 ? -5.41 31.016 7.465 1 94.5 96 ARG A C 1
ATOM 709 O O . ARG A 1 96 ? -5.559 30.078 6.676 1 94.5 96 ARG A O 1
ATOM 716 N N . ALA A 1 97 ? -4.32 31.266 8.078 1 93.88 97 ALA A N 1
ATOM 717 C CA . ALA A 1 97 ? -3.16 30.391 7.895 1 93.88 97 ALA A CA 1
ATOM 718 C C . ALA A 1 97 ? -3.447 28.984 8.391 1 93.88 97 ALA A C 1
ATOM 720 O O . ALA A 1 97 ? -3.184 28 7.688 1 93.88 97 ALA A O 1
ATOM 721 N N . MET A 1 98 ? -4.023 28.859 9.57 1 95.69 98 MET A N 1
ATOM 722 C CA . MET A 1 98 ? -4.312 27.562 10.164 1 95.69 98 MET A CA 1
ATOM 723 C C . MET A 1 98 ? -5.367 26.812 9.352 1 95.69 98 MET A C 1
ATOM 725 O O . MET A 1 98 ? -5.223 25.625 9.078 1 95.69 98 MET A O 1
ATOM 729 N N . GLU A 1 99 ? -6.371 27.531 8.984 1 97 99 GLU A N 1
ATOM 730 C CA . GLU A 1 99 ? -7.41 26.922 8.164 1 97 99 GLU A CA 1
ATOM 731 C C . GLU A 1 99 ? -6.867 26.5 6.801 1 97 99 GLU A C 1
ATOM 733 O O . GLU A 1 99 ? -7.293 25.484 6.242 1 97 99 GLU A O 1
ATOM 738 N N . GLY A 1 100 ? -5.969 27.312 6.293 1 97 100 GLY A N 1
ATOM 739 C CA . GLY A 1 100 ? -5.281 26.938 5.066 1 97 100 GLY A CA 1
ATOM 740 C C . GLY A 1 100 ? -4.512 25.641 5.191 1 97 100 GLY A C 1
ATOM 741 O O . GLY A 1 100 ? -4.602 24.766 4.32 1 97 100 GLY A O 1
ATOM 742 N N . VAL A 1 101 ? -3.771 25.516 6.23 1 97.81 101 VAL A N 1
ATOM 743 C CA . VAL A 1 101 ? -3.035 24.281 6.484 1 97.81 101 VAL A CA 1
ATOM 744 C C . VAL A 1 101 ? -4.012 23.109 6.648 1 97.81 101 VAL A C 1
ATOM 746 O O . VAL A 1 101 ? -3.791 22.031 6.105 1 97.81 101 VAL A O 1
ATOM 749 N N . GLU A 1 102 ? -5.047 23.328 7.406 1 98.12 102 GLU A N 1
ATOM 750 C CA . GLU A 1 102 ? -6.062 22.297 7.605 1 98.12 102 GLU A CA 1
ATOM 751 C C . GLU A 1 102 ? -6.613 21.797 6.27 1 98.12 102 GLU A C 1
ATOM 753 O O . GLU A 1 102 ? -6.754 20.594 6.062 1 98.12 102 GLU A O 1
ATOM 758 N N . GLU A 1 103 ? -6.891 22.688 5.41 1 98.25 103 GLU A N 1
ATOM 759 C CA . GLU A 1 103 ? -7.441 22.328 4.105 1 98.25 103 GLU A CA 1
ATOM 760 C C . GLU A 1 103 ? -6.453 21.5 3.295 1 98.25 103 GLU A C 1
ATOM 762 O O . GLU A 1 103 ? -6.832 20.5 2.68 1 98.25 103 GLU A O 1
ATOM 767 N N . ILE A 1 104 ? -5.219 21.938 3.303 1 98.12 104 ILE A N 1
ATOM 768 C CA . ILE A 1 104 ? -4.172 21.234 2.562 1 98.12 104 ILE A CA 1
ATOM 769 C C . ILE A 1 104 ? -4.051 19.797 3.074 1 98.12 104 ILE A C 1
ATOM 771 O O . ILE A 1 104 ? -4.035 18.844 2.285 1 98.12 104 ILE A O 1
ATOM 775 N N . VAL A 1 105 ? -3.973 19.672 4.344 1 98.31 105 VAL A N 1
ATOM 776 C CA . VAL A 1 105 ? -3.799 18.359 4.949 1 98.31 105 VAL A CA 1
ATOM 777 C C . VAL A 1 105 ? -5.043 17.5 4.699 1 98.31 105 VAL A C 1
ATOM 779 O O . VAL A 1 105 ? -4.938 16.312 4.379 1 98.31 105 VAL A O 1
ATOM 782 N N . HIS A 1 106 ? -6.191 18.125 4.82 1 98.19 106 HIS A N 1
ATOM 783 C CA . HIS A 1 106 ? -7.449 17.438 4.598 1 98.19 106 HIS A CA 1
ATOM 784 C C . HIS A 1 106 ? -7.523 16.859 3.184 1 98.19 106 HIS A C 1
ATOM 786 O O . HIS A 1 106 ? -7.828 15.688 3 1 98.19 106 HIS A O 1
ATOM 792 N N . LYS A 1 107 ? -7.199 17.672 2.27 1 97.94 107 LYS A N 1
ATOM 793 C CA . LYS A 1 107 ? -7.227 17.25 0.875 1 97.94 107 LYS A CA 1
ATOM 794 C C . LYS A 1 107 ? -6.215 16.125 0.626 1 97.94 107 LYS A C 1
ATOM 796 O O . LYS A 1 107 ? -6.508 15.164 -0.086 1 97.94 107 LYS A O 1
ATOM 801 N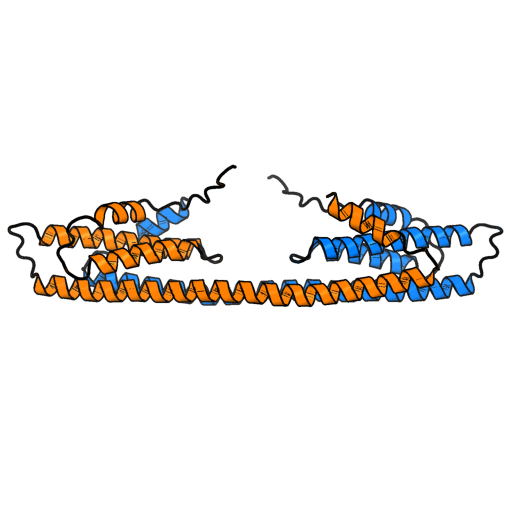 N . HIS A 1 108 ? -5.09 16.344 1.168 1 97.81 108 HIS A N 1
ATOM 802 C CA . HIS A 1 108 ? -4.031 15.359 0.984 1 97.81 108 HIS A CA 1
ATOM 803 C C . HIS A 1 108 ? -4.445 14 1.541 1 97.81 108 HIS A C 1
ATOM 805 O O . HIS A 1 108 ? -4.316 12.984 0.86 1 97.81 108 HIS A O 1
ATOM 811 N N . VAL A 1 109 ? -4.973 13.961 2.697 1 97.5 109 VAL A N 1
ATOM 812 C CA . VAL A 1 109 ? -5.371 12.727 3.371 1 97.5 109 VAL A CA 1
ATOM 813 C C . VAL A 1 109 ? -6.52 12.07 2.609 1 97.5 109 VAL A C 1
ATOM 815 O O . VAL A 1 109 ? -6.484 10.867 2.34 1 97.5 109 VAL A O 1
ATOM 818 N N . LYS A 1 110 ? -7.465 12.859 2.252 1 97.62 110 LYS A N 1
ATOM 819 C CA . LYS A 1 110 ? -8.617 12.32 1.529 1 97.62 110 LYS A CA 1
ATOM 820 C C . LYS A 1 110 ? -8.203 11.766 0.172 1 97.62 110 LYS A C 1
ATOM 822 O O . LYS A 1 11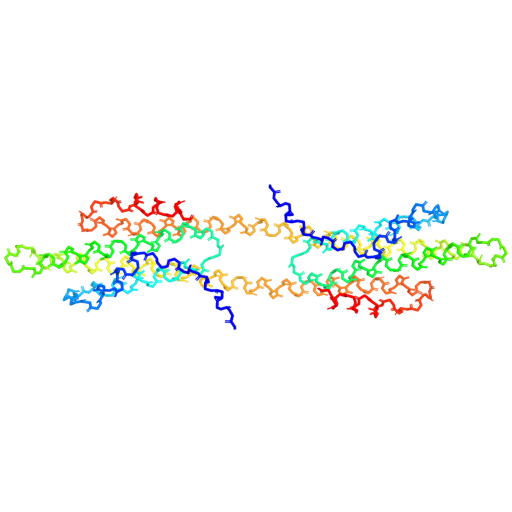0 ? -8.68 10.703 -0.24 1 97.62 110 LYS A O 1
ATOM 827 N N . GLY A 1 111 ? -7.348 12.492 -0.498 1 96.56 111 GLY A N 1
ATOM 828 C CA . GLY A 1 111 ? -6.84 12.008 -1.772 1 96.56 111 GLY A CA 1
ATOM 829 C C . GLY A 1 111 ? -6.113 10.688 -1.662 1 96.56 111 GLY A C 1
ATOM 830 O O . GLY A 1 111 ? -6.336 9.781 -2.471 1 96.56 111 GLY A O 1
ATOM 831 N N . ARG A 1 112 ? -5.336 10.578 -0.66 1 95.88 112 ARG A N 1
ATOM 832 C CA . ARG A 1 112 ? -4.578 9.352 -0.442 1 95.88 112 ARG A CA 1
ATOM 833 C C . ARG A 1 112 ? -5.504 8.18 -0.129 1 95.88 112 ARG A C 1
ATOM 835 O O . ARG A 1 112 ? -5.297 7.07 -0.618 1 95.88 112 ARG A O 1
ATOM 842 N N . GLU A 1 113 ? -6.438 8.414 0.638 1 95.94 113 GLU A N 1
ATOM 843 C CA . GLU A 1 113 ? -7.398 7.375 1.001 1 95.94 113 GLU A CA 1
ATOM 844 C C . GLU A 1 113 ? -8.195 6.914 -0.215 1 95.94 113 GLU A C 1
ATOM 846 O O . GLU A 1 113 ? -8.438 5.715 -0.386 1 95.94 113 GLU A O 1
ATOM 851 N N . ARG A 1 114 ? -8.578 7.82 -1.01 1 95.44 114 ARG A N 1
ATOM 852 C CA . ARG A 1 114 ? -9.312 7.488 -2.229 1 95.44 114 ARG A CA 1
ATOM 853 C C . ARG A 1 114 ? -8.453 6.656 -3.174 1 95.44 114 ARG A C 1
ATOM 855 O O . ARG A 1 114 ? -8.914 5.648 -3.717 1 95.44 114 ARG A O 1
ATOM 862 N N . PHE A 1 115 ? -7.262 7.059 -3.346 1 94.31 115 PHE A N 1
ATOM 863 C CA . PHE A 1 115 ? -6.348 6.348 -4.23 1 94.31 115 PHE A CA 1
ATOM 864 C C . PHE A 1 115 ? -6.117 4.922 -3.734 1 94.31 115 PHE A C 1
ATOM 866 O O . PHE A 1 115 ? -6.145 3.975 -4.523 1 94.31 115 PHE A O 1
ATOM 873 N N . ALA A 1 116 ? -5.875 4.785 -2.492 1 92.25 116 ALA A N 1
ATOM 874 C CA . ALA A 1 116 ? -5.66 3.467 -1.902 1 92.25 116 ALA A CA 1
ATOM 875 C C . ALA A 1 116 ? -6.867 2.561 -2.137 1 92.25 116 ALA A C 1
ATOM 877 O O . ALA A 1 116 ? -6.711 1.379 -2.453 1 92.25 116 ALA A O 1
ATOM 878 N N . SER A 1 117 ? -8.07 3.074 -1.992 1 94.5 117 SER A N 1
ATOM 879 C CA . SER A 1 117 ? -9.297 2.316 -2.219 1 94.5 117 SER A CA 1
ATOM 880 C C . SER A 1 117 ? -9.406 1.858 -3.67 1 94.5 117 SER A C 1
ATOM 882 O O . SER A 1 117 ? -9.734 0.701 -3.939 1 94.5 117 SER A O 1
ATOM 884 N N . LEU A 1 118 ? -9.117 2.707 -4.574 1 94.44 118 LEU A N 1
ATOM 885 C CA . LEU A 1 118 ? -9.164 2.387 -5.996 1 94.44 118 LEU A CA 1
ATOM 886 C C . LEU A 1 118 ? -8.125 1.324 -6.352 1 94.44 118 LEU A C 1
ATOM 888 O O . LEU A 1 118 ? -8.414 0.396 -7.109 1 94.44 118 LEU A O 1
ATOM 892 N N . GLN A 1 119 ? -6.969 1.525 -5.844 1 92.31 119 GLN A N 1
ATOM 893 C CA . GLN A 1 119 ? -5.898 0.558 -6.074 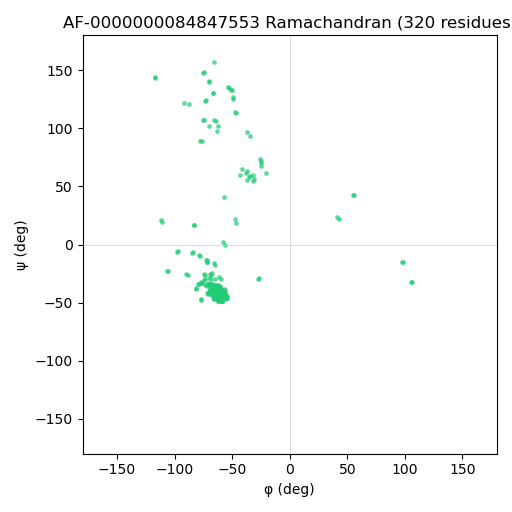1 92.31 119 GLN A CA 1
ATOM 894 C C . GLN A 1 119 ? -6.316 -0.838 -5.617 1 92.31 119 GLN A C 1
ATOM 896 O O . GLN A 1 119 ? -6.039 -1.827 -6.301 1 92.31 119 GLN A O 1
ATOM 901 N N . ARG A 1 120 ? -6.988 -0.995 -4.566 1 92.19 120 ARG A N 1
ATOM 902 C CA . ARG A 1 120 ? -7.461 -2.277 -4.055 1 92.19 120 ARG A CA 1
ATOM 903 C C . ARG A 1 120 ? -8.453 -2.918 -5.02 1 92.19 120 ARG A C 1
ATOM 905 O O . ARG A 1 120 ? -8.367 -4.113 -5.309 1 92.19 120 ARG A O 1
ATOM 912 N N . ILE A 1 121 ? -9.305 -2.117 -5.5 1 92.5 121 ILE A N 1
ATOM 913 C CA . ILE A 1 121 ? -10.312 -2.611 -6.43 1 92.5 121 ILE A CA 1
ATOM 914 C C . ILE A 1 121 ? -9.641 -3.109 -7.707 1 92.5 121 ILE A C 1
ATOM 916 O O . ILE A 1 121 ? -9.953 -4.195 -8.203 1 92.5 121 ILE A O 1
ATOM 920 N N . LEU A 1 122 ? -8.703 -2.357 -8.227 1 91.62 122 LEU A N 1
ATOM 921 C CA . LEU A 1 122 ? -8.008 -2.707 -9.461 1 91.62 122 LEU A CA 1
ATOM 922 C C . LEU A 1 122 ? -7.156 -3.959 -9.266 1 91.62 122 LEU A C 1
ATOM 924 O O . LEU A 1 122 ? -7.152 -4.848 -10.117 1 91.62 122 LEU A O 1
ATOM 928 N N . ASN A 1 123 ? -6.48 -4.008 -8.086 1 92.25 123 ASN A N 1
ATOM 929 C CA . ASN A 1 123 ? -5.66 -5.18 -7.781 1 92.25 123 ASN A CA 1
ATOM 930 C C . ASN A 1 123 ? -6.508 -6.441 -7.672 1 92.25 123 ASN A C 1
ATOM 932 O O . ASN A 1 123 ? -6.125 -7.5 -8.172 1 92.25 123 ASN A O 1
ATOM 936 N N . SER A 1 124 ? -7.609 -6.309 -7.02 1 92.19 124 SER A N 1
ATOM 937 C CA . SER A 1 124 ? -8.492 -7.461 -6.863 1 92.19 124 SER A CA 1
ATOM 938 C C . SER A 1 124 ? -8.93 -8.008 -8.219 1 92.19 124 SER A C 1
ATOM 940 O O . SER A 1 124 ? -8.906 -9.219 -8.438 1 92.19 124 SER A O 1
ATOM 942 N N . GLY A 1 125 ? -9.273 -7.102 -9.094 1 91.25 125 GLY A N 1
ATOM 943 C CA . GLY A 1 125 ? -9.664 -7.531 -10.422 1 91.25 125 GLY A CA 1
ATOM 944 C C . GLY A 1 125 ? -8.539 -8.188 -11.195 1 91.25 125 GLY A C 1
ATOM 945 O O . GLY A 1 125 ? -8.727 -9.258 -11.781 1 91.25 125 GLY A O 1
ATOM 946 N N . SER A 1 126 ? -7.449 -7.633 -11.172 1 94.38 126 SER A N 1
ATOM 947 C CA . SER A 1 126 ? -6.281 -8.156 -11.875 1 94.38 126 SER A CA 1
ATOM 948 C C . SER A 1 126 ? -5.844 -9.492 -11.297 1 94.38 126 SER A C 1
ATOM 950 O O . SER A 1 126 ? -5.551 -10.43 -12.039 1 94.38 126 SER A O 1
ATOM 952 N N . ASP A 1 127 ? -5.809 -9.531 -9.984 1 96.75 127 ASP A N 1
ATOM 953 C CA . ASP A 1 127 ? -5.418 -10.766 -9.32 1 96.75 127 ASP A CA 1
ATOM 954 C C . ASP A 1 127 ? -6.348 -11.914 -9.695 1 96.75 127 ASP A C 1
ATOM 956 O O . ASP A 1 127 ? -5.891 -13.016 -10.023 1 96.75 127 ASP A O 1
ATOM 960 N N . GLN A 1 128 ? -7.613 -11.625 -9.688 1 96 128 GLN A N 1
ATOM 961 C CA . GLN A 1 128 ? -8.594 -12.672 -9.977 1 96 128 GLN A CA 1
ATOM 962 C C . GLN A 1 128 ? -8.43 -13.203 -11.398 1 96 128 GLN A C 1
ATOM 964 O O . GLN A 1 128 ? -8.562 -14.398 -11.633 1 96 128 GLN A O 1
ATOM 969 N N . ARG A 1 129 ? -8.148 -12.406 -12.266 1 96.5 129 ARG A N 1
ATOM 970 C CA . ARG A 1 129 ? -7.926 -12.836 -13.641 1 96.5 129 ARG A CA 1
ATOM 971 C C . ARG A 1 129 ? -6.699 -13.734 -13.75 1 96.5 129 ARG A C 1
ATOM 973 O O . ARG A 1 129 ? -6.754 -14.797 -14.367 1 96.5 129 ARG A O 1
ATOM 980 N N . VAL A 1 130 ? -5.672 -13.297 -13.086 1 97.31 130 VAL A N 1
ATOM 981 C CA . VAL A 1 130 ? -4.426 -14.047 -13.125 1 97.31 130 VAL A CA 1
ATOM 982 C C . VAL A 1 130 ? -4.617 -15.406 -12.453 1 97.31 130 VAL A C 1
ATOM 984 O O . VAL A 1 130 ? -4.215 -16.438 -13 1 97.31 130 VAL A O 1
ATOM 987 N N . ILE A 1 131 ? -5.27 -15.406 -11.344 1 97.56 131 ILE A N 1
ATOM 988 C CA . ILE A 1 131 ? -5.535 -16.641 -10.609 1 97.56 131 ILE A CA 1
ATOM 989 C C . ILE A 1 131 ? -6.395 -17.562 -11.461 1 97.56 131 ILE A C 1
ATOM 991 O O . ILE A 1 131 ? -6.102 -18.766 -11.57 1 97.56 131 ILE A O 1
ATOM 995 N N . SER A 1 132 ? -7.375 -16.969 -12.07 1 96.94 132 SER A N 1
ATOM 996 C CA . SER A 1 132 ? -8.258 -17.766 -12.93 1 96.94 132 SER A CA 1
ATOM 997 C C . SER A 1 132 ? -7.492 -18.359 -14.109 1 96.94 132 SER A C 1
ATOM 999 O O . SER A 1 132 ? -7.66 -19.531 -14.438 1 96.94 132 SER A O 1
ATOM 1001 N N . ASP A 1 133 ? -6.684 -17.609 -14.75 1 96.81 133 ASP A N 1
ATOM 1002 C CA . ASP A 1 133 ? -5.863 -18.078 -15.859 1 96.81 133 ASP A CA 1
ATOM 1003 C C . ASP A 1 133 ? -4.961 -19.234 -15.43 1 96.81 133 ASP A C 1
ATOM 1005 O O . ASP A 1 133 ? -4.84 -20.234 -16.141 1 96.81 133 ASP A O 1
ATOM 1009 N N . CYS A 1 134 ? -4.398 -19.078 -14.297 1 97.38 134 CYS A N 1
ATOM 1010 C CA . CYS A 1 134 ? -3.523 -20.125 -13.766 1 97.38 134 CYS A CA 1
ATOM 1011 C C . CYS A 1 134 ? -4.305 -21.406 -13.484 1 97.38 134 CYS A C 1
ATOM 1013 O O . CYS A 1 134 ? -3.879 -22.5 -13.859 1 97.38 134 CYS A O 1
ATOM 1015 N N . LYS A 1 135 ? -5.41 -21.25 -12.867 1 93.94 135 LYS A N 1
ATOM 1016 C CA . LYS A 1 135 ? -6.234 -22.422 -12.531 1 93.94 135 LYS A CA 1
ATOM 1017 C C . LYS A 1 135 ? -6.668 -23.156 -13.789 1 93.94 135 LYS A C 1
ATOM 1019 O O . LYS A 1 135 ? -6.672 -24.391 -13.82 1 93.94 135 LYS A O 1
ATOM 1024 N N . GLU A 1 136 ? -7.035 -22.391 -14.734 1 94.12 136 GLU A N 1
ATOM 1025 C CA . GLU A 1 136 ? -7.453 -22.984 -16 1 94.12 136 GLU A CA 1
ATOM 1026 C C . GLU A 1 136 ? -6.309 -23.766 -16.641 1 94.12 136 GLU A C 1
ATOM 1028 O O . GLU A 1 136 ? -6.496 -24.906 -17.094 1 94.12 136 GLU A O 1
ATOM 1033 N N . ARG A 1 137 ? -5.1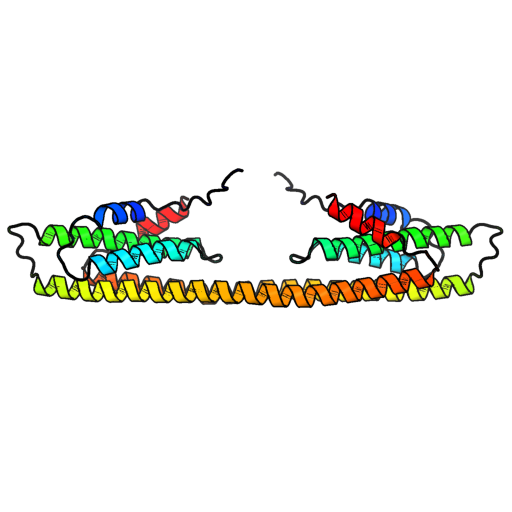8 -23.266 -16.656 1 93.38 137 ARG A N 1
ATOM 1034 C CA . ARG A 1 137 ? -4.02 -23.922 -17.25 1 93.38 137 ARG A CA 1
ATOM 1035 C C . ARG A 1 137 ? -3.609 -25.156 -16.469 1 93.38 137 ARG A C 1
ATOM 1037 O O . ARG A 1 137 ? -3.246 -26.172 -17.047 1 93.38 137 ARG A O 1
ATOM 1044 N N . LEU A 1 138 ? -3.682 -25.062 -15.18 1 92.75 138 LEU A N 1
ATOM 1045 C CA . LEU A 1 138 ? -3.361 -26.219 -14.336 1 92.75 138 LEU A CA 1
ATOM 1046 C C . LEU A 1 138 ? -4.395 -27.328 -14.516 1 92.75 138 LEU A C 1
ATOM 1048 O O . LEU A 1 138 ? -4.047 -28.5 -14.523 1 92.75 138 LEU A O 1
ATOM 1052 N N . GLN A 1 139 ? -5.586 -26.875 -14.664 1 89.44 139 GLN A N 1
ATOM 1053 C CA . GLN A 1 139 ? -6.641 -27.859 -14.914 1 89.44 139 GLN A CA 1
ATOM 1054 C C . GLN A 1 139 ? -6.43 -28.562 -16.25 1 89.44 139 GLN A C 1
ATOM 1056 O O . GLN A 1 139 ? -6.598 -29.766 -16.359 1 89.44 139 GLN A O 1
ATOM 1061 N N . ASP A 1 140 ? -6.051 -27.797 -17.219 1 86.56 140 ASP A N 1
ATOM 1062 C CA . ASP A 1 140 ? -5.746 -28.375 -18.516 1 86.56 140 ASP A CA 1
ATOM 1063 C C . ASP A 1 140 ? -4.613 -29.391 -18.422 1 86.56 140 ASP A C 1
ATOM 1065 O O . ASP A 1 140 ? -4.676 -30.469 -19.047 1 86.56 140 ASP A O 1
ATOM 1069 N N . ALA A 1 141 ? -3.609 -29.047 -17.625 1 85.62 141 ALA A N 1
ATOM 1070 C CA . ALA A 1 141 ? -2.475 -29.953 -17.422 1 85.62 141 ALA A CA 1
ATOM 1071 C C . ALA A 1 141 ? -2.916 -31.25 -16.75 1 85.62 141 ALA A C 1
ATOM 1073 O O . ALA A 1 141 ? -2.459 -32.344 -17.125 1 85.62 141 ALA A O 1
ATOM 1074 N N . LEU A 1 142 ? -3.811 -31.172 -15.852 1 83.94 142 LEU A N 1
ATOM 1075 C CA . LEU A 1 142 ? -4.332 -32.344 -15.156 1 83.94 142 LEU A CA 1
ATOM 1076 C C . LEU A 1 142 ? -5.098 -33.25 -16.109 1 83.94 142 LEU A C 1
ATOM 1078 O O . LEU A 1 142 ? -4.98 -34.469 -16.047 1 83.94 142 LEU A O 1
ATOM 1082 N N . GLU A 1 143 ? -5.793 -32.656 -16.891 1 84.12 143 GLU A N 1
ATOM 1083 C CA . GLU A 1 143 ? -6.645 -33.406 -17.812 1 84.12 143 GLU A CA 1
ATOM 1084 C C . GLU A 1 143 ? -5.809 -34.125 -18.844 1 84.12 143 GLU A C 1
ATOM 1086 O O . GLU A 1 143 ? -6.23 -35.188 -19.359 1 84.12 143 GLU A O 1
ATOM 1091 N N . LEU A 1 144 ? -4.648 -33.656 -19.125 1 79.19 144 LEU A N 1
ATOM 1092 C CA . LEU A 1 144 ? -3.744 -34.344 -20.062 1 79.19 144 LEU A CA 1
ATOM 1093 C C . LEU A 1 144 ? -3.377 -35.719 -19.562 1 79.19 144 LEU A C 1
ATOM 1095 O O . LEU A 1 144 ? -3.135 -36.625 -20.359 1 79.19 144 LEU A O 1
ATOM 1099 N N . PHE A 1 145 ? -3.357 -36 -18.266 1 77.25 145 PHE A N 1
ATOM 1100 C CA . PHE A 1 145 ? -2.914 -37.25 -17.688 1 77.25 145 PHE A CA 1
ATOM 1101 C C . PHE A 1 145 ? -4.086 -38.031 -17.078 1 77.25 145 PHE A C 1
ATOM 1103 O O . PHE A 1 145 ? -3.893 -39 -16.359 1 77.25 145 PHE A O 1
ATOM 1110 N N . ASN A 1 146 ? -5.242 -37.625 -17.562 1 70.81 146 ASN A N 1
ATOM 1111 C CA . ASN A 1 146 ? -6.445 -38.219 -17.031 1 70.81 146 ASN A CA 1
ATOM 1112 C C . ASN A 1 146 ? -6.367 -38.406 -15.508 1 70.81 146 ASN A C 1
ATOM 1114 O O . ASN A 1 146 ? -6.707 -39.438 -14.969 1 70.81 146 ASN A O 1
ATOM 1118 N N . ILE A 1 147 ? -5.531 -37.594 -14.953 1 60.91 147 ILE A N 1
ATOM 1119 C CA . ILE A 1 147 ? -5.453 -37.594 -13.492 1 60.91 147 ILE A CA 1
ATOM 1120 C C . ILE A 1 147 ? -6.672 -36.875 -12.914 1 60.91 147 ILE A C 1
ATOM 1122 O O . ILE A 1 147 ? -7.023 -35.781 -13.367 1 60.91 147 ILE A O 1
ATOM 1126 N N . GLN A 1 148 ? -7.699 -37.594 -12.281 1 52.59 148 GLN A N 1
ATOM 1127 C CA . GLN A 1 148 ? -8.906 -37.062 -11.672 1 52.59 148 GLN A CA 1
ATOM 1128 C C . GLN A 1 148 ? -8.578 -35.875 -10.75 1 52.59 148 GLN A C 1
ATOM 1130 O O . GLN A 1 148 ? -7.523 -35.875 -10.109 1 52.59 148 GLN A O 1
ATOM 1135 N N . SER A 1 149 ? -8.953 -34.719 -10.984 1 52.28 149 SER A N 1
ATOM 1136 C CA . SER A 1 149 ? -8.82 -33.406 -10.352 1 52.28 149 SER A CA 1
ATOM 1137 C C . SER A 1 149 ? -9.125 -33.5 -8.867 1 52.28 149 SER A C 1
ATOM 1139 O O . SER A 1 149 ? -10.164 -33 -8.414 1 52.28 149 SER A O 1
ATOM 1141 N N . HIS A 1 150 ? -9.078 -34.531 -8.148 1 48.94 150 HIS A N 1
ATOM 1142 C CA . HIS A 1 150 ? -9.328 -34.406 -6.719 1 48.94 150 HIS A CA 1
ATOM 1143 C C . HIS A 1 150 ? -8.367 -33.438 -6.078 1 48.94 150 HIS A C 1
ATOM 1145 O O . HIS A 1 150 ? -8.461 -33.156 -4.879 1 48.94 150 HIS A O 1
ATOM 1151 N N . ILE A 1 151 ? -7.582 -32.875 -6.738 1 52.16 151 ILE A N 1
ATOM 1152 C CA . ILE A 1 151 ? -6.504 -32.062 -6.227 1 52.16 151 ILE A CA 1
ATOM 1153 C C . ILE A 1 151 ? -7.066 -30.703 -5.762 1 52.16 151 ILE A C 1
ATOM 1155 O O . ILE A 1 151 ? -6.586 -30.125 -4.785 1 52.16 151 ILE A O 1
ATOM 1159 N N . GLU A 1 152 ? -8.047 -30.25 -6.426 1 51.34 152 GLU A N 1
ATOM 1160 C CA . GLU A 1 152 ? -8.602 -28.969 -6.031 1 51.34 152 GLU A CA 1
ATOM 1161 C C . GLU A 1 152 ? -9.062 -28.984 -4.574 1 51.34 152 GLU A C 1
ATOM 1163 O O . GLU A 1 152 ? -8.828 -28.031 -3.834 1 51.34 152 GLU A O 1
ATOM 1168 N N . VAL A 1 153 ? -9.719 -30.094 -4.223 1 47.44 153 VAL A N 1
ATOM 1169 C CA . VAL A 1 153 ? -10.312 -30.234 -2.896 1 47.44 153 VAL A CA 1
ATOM 1170 C C . VAL A 1 153 ? -9.211 -30.25 -1.838 1 47.44 153 VAL A C 1
ATOM 1172 O O . VAL A 1 153 ? -9.367 -29.672 -0.758 1 47.44 153 VAL A O 1
ATOM 1175 N N . GLN A 1 154 ? -8.18 -30.75 -2.074 1 49.22 154 GLN A N 1
ATOM 1176 C CA . GLN A 1 154 ? -7.148 -30.906 -1.052 1 49.22 154 GLN A CA 1
ATOM 1177 C C . GLN A 1 154 ? -6.422 -29.578 -0.798 1 49.22 154 GLN A C 1
ATOM 1179 O O . GLN A 1 154 ? -6.094 -29.266 0.345 1 49.22 154 GLN A O 1
ATOM 1184 N N . VAL A 1 155 ? -6.293 -28.828 -1.785 1 53.19 155 VAL A N 1
ATOM 1185 C CA . VAL A 1 155 ? -5.531 -27.594 -1.639 1 53.19 155 VAL A CA 1
ATOM 1186 C C . VAL A 1 155 ? -6.379 -26.547 -0.917 1 53.19 155 VAL A C 1
ATOM 1188 O O . VAL A 1 155 ? -5.891 -25.859 -0.021 1 53.19 155 VAL A O 1
ATOM 1191 N N . GLU A 1 156 ? -7.574 -26.469 -1.41 1 53.16 156 GLU A N 1
ATOM 1192 C CA . GLU A 1 156 ? -8.461 -25.516 -0.747 1 53.16 156 GLU A CA 1
ATOM 1193 C C . GLU A 1 156 ? -8.578 -25.812 0.743 1 53.16 156 GLU A C 1
ATOM 1195 O O . GLU A 1 156 ? -8.586 -24.906 1.57 1 53.16 156 GLU A O 1
ATOM 1200 N N . ALA A 1 157 ? -8.734 -27.062 1.03 1 49.97 157 ALA A N 1
ATOM 1201 C CA . ALA A 1 157 ? -8.898 -27.5 2.418 1 49.97 157 ALA A CA 1
ATOM 1202 C C . ALA A 1 157 ? -7.672 -27.125 3.252 1 49.97 157 ALA A C 1
ATOM 1204 O O . ALA A 1 157 ? -7.809 -26.703 4.402 1 49.97 157 ALA A O 1
ATOM 1205 N N . ARG A 1 158 ? -6.641 -27.188 2.727 1 50.62 158 ARG A N 1
ATOM 1206 C CA . ARG A 1 158 ? -5.422 -26.953 3.496 1 50.62 158 ARG A CA 1
ATOM 1207 C C . ARG A 1 158 ? -5.176 -25.453 3.682 1 50.62 158 ARG A C 1
ATOM 1209 O O . ARG A 1 158 ? -4.699 -25.031 4.734 1 50.62 158 ARG A O 1
ATOM 1216 N N . VAL A 1 159 ? -5.527 -24.672 2.732 1 54.06 159 VAL A N 1
ATOM 1217 C CA . VAL A 1 159 ? -5.336 -23.234 2.83 1 54.06 159 VAL A CA 1
ATOM 1218 C C . VAL A 1 159 ? -6.297 -22.656 3.865 1 54.06 159 VAL A C 1
ATOM 1220 O O . VAL A 1 159 ? -5.93 -21.75 4.621 1 54.06 159 VAL A O 1
ATOM 1223 N N . GLN A 1 160 ? -7.422 -23.266 3.926 1 52.56 160 GLN A N 1
ATOM 1224 C CA . GLN A 1 160 ? -8.383 -22.797 4.922 1 52.56 160 GLN A CA 1
ATOM 1225 C C . GLN A 1 160 ? -7.934 -23.172 6.332 1 52.56 160 GLN A C 1
ATOM 1227 O O . GLN A 1 160 ? -8.25 -22.453 7.293 1 52.56 160 GLN A O 1
ATOM 1232 N N . GLU A 1 161 ? -7.355 -24.172 6.52 1 50 161 GLU A N 1
ATOM 1233 C CA . GLU A 1 161 ? -6.953 -24.625 7.848 1 50 161 GLU A CA 1
ATOM 1234 C C . GLU A 1 161 ? -5.711 -23.891 8.328 1 50 161 GLU A C 1
ATOM 1236 O O . GLU A 1 161 ? -5.434 -23.844 9.531 1 50 161 GLU A O 1
ATOM 1241 N N . ALA A 1 162 ? -5.145 -23.203 7.57 1 43.78 162 ALA A N 1
ATOM 1242 C CA . ALA A 1 162 ? -3.918 -22.547 8.023 1 43.78 162 ALA A CA 1
ATOM 1243 C C . ALA A 1 162 ? -4.184 -21.109 8.422 1 43.78 162 ALA A C 1
ATOM 1245 O O . ALA A 1 162 ? -5.191 -20.516 8.023 1 43.78 162 ALA A O 1
ATOM 1246 N N . MET B 1 1 ? 20.125 -12.102 17.031 1 19.59 1 MET B N 1
ATOM 1247 C CA . MET B 1 1 ? 19.656 -11.547 15.766 1 19.59 1 MET B CA 1
ATOM 1248 C C . MET B 1 1 ? 18.453 -12.328 15.234 1 19.59 1 MET B C 1
ATOM 1250 O O . MET B 1 1 ? 18.594 -13.5 14.875 1 19.59 1 MET B O 1
ATOM 1254 N N . THR B 1 2 ? 17.219 -12.273 15.711 1 22.41 2 THR B N 1
ATOM 1255 C CA . THR B 1 2 ? 16.062 -13.164 15.742 1 22.41 2 THR B CA 1
ATOM 1256 C C . THR B 1 2 ? 15.367 -13.211 14.383 1 22.41 2 THR B C 1
ATOM 1258 O O . THR B 1 2 ? 15.086 -12.164 13.797 1 22.41 2 THR B O 1
ATOM 1261 N N . ILE B 1 3 ? 15.797 -14.156 13.461 1 24.61 3 ILE B N 1
ATOM 1262 C CA . ILE B 1 3 ? 15.375 -14.531 12.117 1 24.61 3 ILE B CA 1
ATOM 1263 C C . ILE B 1 3 ? 13.852 -14.578 12.047 1 24.61 3 ILE B C 1
ATOM 1265 O O . ILE B 1 3 ? 13.219 -15.422 12.688 1 24.61 3 ILE B O 1
ATOM 1269 N N . VAL B 1 4 ? 13.125 -13.602 12.273 1 27.45 4 VAL B N 1
ATOM 1270 C CA . VAL B 1 4 ? 11.688 -13.555 12.031 1 27.45 4 VAL B CA 1
ATOM 1271 C C . VAL B 1 4 ? 11.352 -14.328 10.758 1 27.45 4 VAL B C 1
ATOM 1273 O O . VAL B 1 4 ? 11.711 -13.898 9.656 1 27.45 4 VAL B O 1
ATOM 1276 N N . GLU B 1 5 ? 11.57 -15.656 10.664 1 25.98 5 GLU B N 1
ATOM 1277 C CA . GLU B 1 5 ? 11.227 -16.75 9.766 1 25.98 5 GLU B CA 1
ATOM 1278 C C . GLU B 1 5 ? 9.812 -16.594 9.227 1 25.98 5 GLU B C 1
ATOM 1280 O O . GLU B 1 5 ? 8.844 -16.703 9.977 1 25.98 5 GLU B O 1
ATOM 1285 N N . ALA B 1 6 ? 9.367 -15.562 8.609 1 32.97 6 ALA B N 1
ATOM 1286 C CA . ALA B 1 6 ? 8.195 -15.742 7.758 1 32.97 6 ALA B CA 1
ATOM 1287 C C . ALA B 1 6 ? 8.078 -17.188 7.293 1 32.97 6 ALA B C 1
ATOM 1289 O O . ALA B 1 6 ? 8.969 -17.719 6.621 1 32.97 6 ALA B O 1
ATOM 1290 N N . THR B 1 7 ? 7.734 -18.016 8.141 1 34.66 7 THR B N 1
ATOM 1291 C CA . THR B 1 7 ? 7.445 -19.438 7.965 1 34.66 7 THR B CA 1
ATOM 1292 C C . THR B 1 7 ? 6.875 -19.703 6.574 1 34.66 7 THR B C 1
ATOM 1294 O O . THR B 1 7 ? 5.762 -19.266 6.262 1 34.66 7 THR B O 1
ATOM 1297 N N . ALA B 1 8 ? 7.5 -19.359 5.504 1 40.75 8 ALA B N 1
ATOM 1298 C CA . ALA B 1 8 ? 7.121 -20.016 4.262 1 40.75 8 ALA B CA 1
ATOM 1299 C C . ALA B 1 8 ? 6.512 -21.391 4.531 1 40.75 8 ALA B C 1
ATOM 1301 O O . ALA B 1 8 ? 7.18 -22.266 5.078 1 40.75 8 ALA B O 1
ATOM 1302 N N . VAL B 1 9 ? 5.41 -21.5 5.055 1 42.81 9 VAL B N 1
ATOM 1303 C CA . VAL B 1 9 ? 4.738 -22.797 5.051 1 42.81 9 VAL B CA 1
ATOM 1304 C C . VAL B 1 9 ? 5.109 -23.578 3.787 1 42.81 9 VAL B C 1
ATOM 1306 O O . VAL B 1 9 ? 4.668 -23.219 2.688 1 42.81 9 VAL B O 1
ATOM 1309 N N . VAL B 1 10 ? 6.359 -23.734 3.576 1 51.97 10 VAL B N 1
ATOM 1310 C CA . VAL B 1 10 ? 6.648 -24.703 2.535 1 51.97 10 VAL B CA 1
ATOM 1311 C C . VAL B 1 10 ? 5.652 -25.859 2.623 1 51.97 10 VAL B C 1
ATOM 1313 O O . VAL B 1 10 ? 5.578 -26.547 3.645 1 51.97 10 VAL B O 1
ATOM 1316 N N . SER B 1 11 ? 4.613 -25.734 1.777 1 66.25 11 SER B N 1
ATOM 1317 C CA . SER B 1 11 ? 3.576 -26.766 1.72 1 66.25 11 SER B CA 1
ATOM 1318 C C . SER B 1 11 ? 4.18 -28.156 1.591 1 66.25 11 SER B C 1
ATOM 1320 O O . SER B 1 11 ? 5.281 -28.312 1.059 1 66.25 11 SER B O 1
ATOM 1322 N N . GLU B 1 12 ? 3.902 -29.047 2.393 1 72.5 12 GLU B N 1
ATOM 1323 C CA . GLU B 1 12 ? 4.227 -30.469 2.312 1 72.5 12 GLU B CA 1
ATOM 1324 C C . GLU B 1 12 ? 4.398 -30.922 0.863 1 72.5 12 GLU B C 1
ATOM 1326 O O . GLU B 1 12 ? 5.297 -31.703 0.551 1 72.5 12 GLU B O 1
ATOM 1331 N N . GLN B 1 13 ? 3.729 -30.281 0.045 1 73.38 13 GLN B N 1
ATOM 1332 C CA . GLN B 1 13 ? 3.768 -30.703 -1.35 1 73.38 13 GLN B CA 1
ATOM 1333 C C . GLN B 1 13 ? 5.012 -30.172 -2.053 1 73.38 13 GLN B C 1
ATOM 1335 O O . GLN B 1 13 ? 5.621 -30.859 -2.867 1 73.38 13 GLN B O 1
ATOM 1340 N N . ALA B 1 14 ? 5.344 -29 -1.724 1 76.56 14 ALA B N 1
ATOM 1341 C CA . ALA B 1 14 ? 6.582 -28.469 -2.285 1 76.56 14 ALA B CA 1
ATOM 1342 C C . ALA B 1 14 ? 7.789 -29.281 -1.815 1 76.56 14 ALA B C 1
ATOM 1344 O O . ALA B 1 14 ? 8.695 -29.562 -2.602 1 76.56 14 ALA B O 1
ATOM 1345 N N . LEU B 1 15 ? 7.699 -29.625 -0.638 1 72.81 15 LEU B N 1
ATOM 1346 C CA . LEU B 1 15 ? 8.773 -30.438 -0.09 1 72.81 15 LEU B CA 1
ATOM 1347 C C . LEU B 1 15 ? 8.82 -31.812 -0.764 1 72.81 15 LEU B C 1
ATOM 1349 O O . LEU B 1 15 ? 9.898 -32.312 -1.086 1 72.81 15 LEU B O 1
ATOM 1353 N N . LYS B 1 16 ? 7.727 -32.438 -0.904 1 77.31 16 LYS B N 1
ATOM 1354 C CA . LYS B 1 16 ? 7.652 -33.719 -1.595 1 77.31 16 LYS B CA 1
ATOM 1355 C C . LYS B 1 16 ? 8.195 -33.594 -3.016 1 77.31 16 LYS B C 1
ATOM 1357 O O . LYS B 1 16 ? 8.93 -34.469 -3.473 1 77.31 16 LYS B O 1
ATOM 1362 N N . LEU B 1 17 ? 7.875 -32.594 -3.59 1 83.31 17 LEU B N 1
ATOM 1363 C CA . LEU B 1 17 ? 8.352 -32.375 -4.953 1 83.31 17 LEU B CA 1
ATOM 1364 C C . LEU B 1 17 ? 9.867 -32.188 -4.973 1 83.31 17 LEU B C 1
ATOM 1366 O O . LEU B 1 17 ? 10.562 -32.75 -5.816 1 83.31 17 LEU B O 1
ATOM 1370 N N . LEU B 1 18 ? 10.328 -31.422 -4.047 1 77.94 18 LEU B N 1
ATOM 1371 C CA . LEU B 1 18 ? 11.758 -31.172 -3.965 1 77.94 18 LEU B CA 1
ATOM 1372 C C . LEU B 1 18 ? 12.531 -32.469 -3.75 1 77.94 18 LEU B C 1
ATOM 1374 O O . LEU B 1 18 ? 13.617 -32.656 -4.316 1 77.94 18 LEU B O 1
ATOM 1378 N N . LYS B 1 19 ? 11.977 -33.312 -3.029 1 75.25 19 LYS B N 1
ATOM 1379 C CA . LYS B 1 19 ? 12.633 -34.594 -2.734 1 75.25 19 LYS B CA 1
ATOM 1380 C C . LYS B 1 19 ? 12.594 -35.5 -3.943 1 75.25 19 LYS B C 1
ATOM 1382 O O . LYS B 1 19 ? 13.492 -36.344 -4.121 1 75.25 19 LYS B O 1
ATOM 1387 N N . THR B 1 20 ? 11.609 -35.344 -4.715 1 72.12 20 THR B N 1
ATOM 1388 C CA . THR B 1 20 ? 11.383 -36.281 -5.805 1 72.12 20 THR B CA 1
ATOM 1389 C C . THR B 1 20 ? 12.094 -35.844 -7.074 1 72.12 20 THR B C 1
ATOM 1391 O O . THR B 1 20 ? 12.406 -36.656 -7.949 1 72.12 20 THR B O 1
ATOM 1394 N N . ILE B 1 21 ? 12.352 -34.562 -7.219 1 67.75 21 ILE B N 1
ATOM 1395 C CA . ILE B 1 21 ? 12.883 -34 -8.453 1 67.75 21 ILE B CA 1
ATOM 1396 C C . ILE B 1 21 ? 14.258 -34.594 -8.75 1 67.75 21 ILE B C 1
ATOM 1398 O O . ILE B 1 21 ? 14.602 -34.844 -9.906 1 67.75 21 ILE B O 1
ATOM 1402 N N . ASP B 1 22 ? 15.039 -34.688 -7.734 1 60.09 22 ASP B N 1
ATOM 1403 C CA . ASP B 1 22 ? 16.344 -35.25 -8 1 60.09 22 ASP B CA 1
ATOM 1404 C C . ASP B 1 22 ? 16.219 -36.719 -8.445 1 60.09 22 ASP B C 1
ATOM 1406 O O . ASP B 1 22 ? 17.125 -37.25 -9.086 1 60.09 22 ASP B O 1
ATOM 1410 N N . SER B 1 23 ? 15.234 -37.188 -7.926 1 58.09 23 SER B N 1
ATOM 1411 C CA . SER B 1 23 ? 15.148 -38.562 -8.43 1 58.09 23 SER B CA 1
ATOM 1412 C C . SER B 1 23 ? 14.883 -38.594 -9.93 1 58.09 23 SER B C 1
ATOM 1414 O O . SER B 1 23 ? 14.383 -37.594 -10.492 1 58.09 23 SER B O 1
ATOM 1416 N N . PHE B 1 24 ? 15.242 -39.812 -10.844 1 54.28 24 PHE B N 1
ATOM 1417 C CA . PHE B 1 24 ? 15.57 -40.281 -12.188 1 54.28 24 PHE B CA 1
ATOM 1418 C C . PHE B 1 24 ? 14.461 -39.906 -13.172 1 54.28 24 PHE B C 1
ATOM 1420 O O . PHE B 1 24 ? 13.508 -40.656 -13.352 1 54.28 24 PHE B O 1
ATOM 1427 N N . VAL B 1 25 ? 13.875 -38.562 -13.008 1 57.84 25 VAL B N 1
ATOM 1428 C CA . VAL B 1 25 ? 12.836 -38.594 -14.039 1 57.84 25 VAL B CA 1
ATOM 1429 C C . VAL B 1 25 ? 13.477 -38.75 -15.414 1 57.84 25 VAL B C 1
ATOM 1431 O O . VAL B 1 25 ? 14.305 -37.938 -15.828 1 57.84 25 VAL B O 1
ATOM 1434 N N . SER B 1 26 ? 13.547 -39.906 -15.953 1 67.94 26 SER B N 1
ATOM 1435 C CA . SER B 1 26 ? 14.078 -40.375 -17.234 1 67.94 26 SER B CA 1
ATOM 1436 C C . SER B 1 26 ? 13.281 -39.812 -18.391 1 67.94 26 SER B C 1
ATOM 1438 O O . SER B 1 26 ? 13.758 -39.812 -19.531 1 67.94 26 SER B O 1
ATOM 1440 N N . VAL B 1 27 ? 12.047 -39.312 -18.125 1 76.56 27 VAL B N 1
ATOM 1441 C CA . VAL B 1 27 ? 11.227 -38.875 -19.25 1 76.56 27 VAL B CA 1
ATOM 1442 C C . VAL B 1 27 ? 11.461 -37.375 -19.5 1 76.56 27 VAL B C 1
ATOM 1444 O O . VAL B 1 27 ? 11.352 -36.562 -18.562 1 76.56 27 VAL B O 1
ATOM 1447 N N . PRO B 1 28 ? 11.883 -37.031 -20.672 1 80.69 28 PRO B N 1
ATOM 1448 C CA . PRO B 1 28 ? 12.133 -35.625 -21.016 1 80.69 28 PRO B CA 1
ATOM 1449 C C . PRO B 1 28 ? 10.945 -34.719 -20.688 1 80.69 28 PRO B C 1
ATOM 1451 O O . PRO B 1 28 ? 9.789 -35.125 -20.844 1 80.69 28 PRO B O 1
ATOM 1454 N N . GLY B 1 29 ? 11.125 -33.625 -20.078 1 85.12 29 GLY B N 1
ATOM 1455 C CA . GLY B 1 29 ? 10.086 -32.656 -19.844 1 85.12 29 GLY B CA 1
ATOM 1456 C C . GLY B 1 29 ? 9.602 -32.625 -18.406 1 85.12 29 GLY B C 1
ATOM 1457 O O . GLY B 1 29 ? 9.164 -31.594 -17.906 1 85.12 29 GLY B O 1
ATOM 1458 N N . VAL B 1 30 ? 9.656 -33.812 -17.812 1 87.88 30 VAL B N 1
ATOM 1459 C CA . VAL B 1 30 ? 9.133 -33.906 -16.469 1 87.88 30 VAL B CA 1
ATOM 1460 C C . VAL B 1 30 ? 9.984 -33.094 -15.516 1 87.88 30 VAL B C 1
ATOM 1462 O O . VAL B 1 30 ? 9.453 -32.375 -14.656 1 87.88 30 VAL B O 1
ATOM 1465 N N . GLY B 1 31 ? 11.266 -33.188 -15.703 1 88 31 GLY B N 1
ATOM 1466 C CA . GLY B 1 31 ? 12.164 -32.406 -14.875 1 88 31 GLY B CA 1
ATOM 1467 C C . GLY B 1 31 ? 11.922 -30.906 -14.984 1 88 31 GLY B C 1
ATOM 1468 O O . GLY B 1 31 ? 11.859 -30.203 -13.969 1 88 31 GLY B O 1
ATOM 1469 N N . ALA B 1 32 ? 11.828 -30.391 -16.219 1 91 32 ALA B N 1
ATOM 1470 C CA . ALA B 1 32 ? 11.578 -28.969 -16.453 1 91 32 ALA B CA 1
ATOM 1471 C C . ALA B 1 32 ? 10.227 -28.547 -15.875 1 91 32 ALA B C 1
ATOM 1473 O O . ALA B 1 32 ? 10.102 -27.453 -15.328 1 91 32 ALA B O 1
ATOM 1474 N N . ALA B 1 33 ? 9.273 -29.391 -16.016 1 93.06 33 ALA B N 1
ATOM 1475 C CA . ALA B 1 33 ? 7.945 -29.094 -15.469 1 93.06 33 ALA B CA 1
ATOM 1476 C C . ALA B 1 33 ? 7.988 -29.016 -13.945 1 93.06 33 ALA B C 1
ATOM 1478 O O . ALA B 1 33 ? 7.352 -28.141 -13.352 1 93.06 33 ALA B O 1
ATOM 1479 N N . ALA B 1 34 ? 8.703 -29.891 -13.383 1 92.44 34 ALA B N 1
ATOM 1480 C CA . ALA B 1 34 ? 8.836 -29.906 -11.93 1 92.44 34 ALA B CA 1
ATOM 1481 C C . ALA B 1 34 ? 9.531 -28.641 -11.43 1 92.44 34 ALA B C 1
ATOM 1483 O O . ALA B 1 34 ? 9.133 -28.047 -10.422 1 92.44 34 ALA B O 1
ATOM 1484 N N . LYS B 1 35 ? 10.516 -28.219 -12.102 1 92.81 35 LYS B N 1
ATOM 1485 C CA . LYS B 1 35 ? 11.211 -27 -11.75 1 92.81 35 LYS B CA 1
ATOM 1486 C C . LYS B 1 35 ? 10.289 -25.781 -11.875 1 92.81 35 LYS B C 1
ATOM 1488 O O . LYS B 1 35 ? 10.32 -24.875 -11.031 1 92.81 35 LYS B O 1
ATOM 1493 N N . ALA B 1 36 ? 9.531 -25.844 -12.891 1 95.38 36 ALA B N 1
ATOM 1494 C CA . ALA B 1 36 ? 8.57 -24.75 -13.07 1 95.38 36 ALA B CA 1
ATOM 1495 C C . ALA B 1 36 ? 7.559 -24.719 -11.93 1 95.38 36 ALA B C 1
ATOM 1497 O O . ALA B 1 36 ? 7.23 -23.641 -11.414 1 95.38 36 ALA B O 1
ATOM 1498 N N . ALA B 1 37 ? 7.117 -25.859 -11.547 1 94.38 37 ALA B N 1
ATOM 1499 C CA . ALA B 1 37 ? 6.164 -25.938 -10.438 1 94.38 37 ALA B CA 1
ATOM 1500 C C . ALA B 1 37 ? 6.77 -25.375 -9.156 1 94.38 37 ALA B C 1
ATOM 1502 O O . ALA B 1 37 ? 6.113 -24.625 -8.438 1 94.38 37 ALA B O 1
ATOM 1503 N N . LEU B 1 38 ? 7.98 -25.688 -8.891 1 93.56 38 LEU B N 1
ATOM 1504 C CA . LEU B 1 38 ? 8.648 -25.172 -7.703 1 93.56 38 LEU B CA 1
ATOM 1505 C C . LEU B 1 38 ? 8.836 -23.672 -7.793 1 93.56 38 LEU B C 1
ATOM 1507 O O . LEU B 1 38 ? 8.68 -22.953 -6.793 1 93.56 38 LEU B O 1
ATOM 1511 N N . SER B 1 39 ? 9.156 -23.281 -8.992 1 95.75 39 SER B N 1
ATOM 1512 C CA . SER B 1 39 ? 9.312 -21.844 -9.219 1 95.75 39 SER B CA 1
ATOM 1513 C C . SER B 1 39 ? 7.996 -21.109 -8.984 1 95.75 39 SER B C 1
ATOM 1515 O O . SER B 1 39 ? 7.98 -20.047 -8.375 1 95.75 39 SER B O 1
ATOM 1517 N N . ILE B 1 40 ? 6.914 -21.672 -9.477 1 96.75 40 ILE B N 1
ATOM 1518 C CA . ILE B 1 40 ? 5.594 -21.094 -9.25 1 96.75 40 ILE B CA 1
ATOM 1519 C C . ILE B 1 40 ? 5.344 -20.953 -7.746 1 96.75 40 ILE B C 1
ATOM 1521 O O . ILE B 1 40 ? 4.926 -19.891 -7.277 1 96.75 40 ILE B O 1
ATOM 1525 N N . PHE B 1 41 ? 5.637 -21.953 -7.074 1 94.19 41 PHE B N 1
ATOM 1526 C CA . PHE B 1 41 ? 5.418 -21.984 -5.633 1 94.19 41 PHE B CA 1
ATOM 1527 C C . PHE B 1 41 ? 6.219 -20.891 -4.941 1 94.19 41 PHE B C 1
ATOM 1529 O O . PHE B 1 41 ? 5.715 -20.219 -4.035 1 94.19 41 PHE B O 1
ATOM 1536 N N . GLU B 1 42 ? 7.387 -20.672 -5.359 1 94.31 42 GLU B N 1
ATOM 1537 C CA . GLU B 1 42 ? 8.227 -19.641 -4.773 1 94.31 42 GLU B CA 1
ATOM 1538 C C . GLU B 1 42 ? 7.707 -18.234 -5.117 1 94.31 42 GLU B C 1
ATOM 1540 O O . GLU B 1 42 ? 7.676 -17.359 -4.262 1 94.31 42 GLU B O 1
ATOM 1545 N N . LEU B 1 43 ? 7.309 -18.109 -6.32 1 96.56 43 LEU B N 1
ATOM 1546 C CA . LEU B 1 43 ? 6.883 -16.797 -6.809 1 96.56 43 LEU B CA 1
ATOM 1547 C C . LEU B 1 43 ? 5.621 -16.344 -6.09 1 96.56 43 LEU B C 1
ATOM 1549 O O . LEU B 1 43 ? 5.508 -15.172 -5.719 1 96.56 43 LEU B O 1
ATOM 1553 N N . VAL B 1 44 ? 4.719 -17.234 -5.809 1 95.38 44 VAL B N 1
ATOM 1554 C CA . VAL B 1 44 ? 3.424 -16.875 -5.25 1 95.38 44 VAL B CA 1
ATOM 1555 C C . VAL B 1 44 ? 3.594 -16.438 -3.795 1 95.38 44 VAL B C 1
ATOM 1557 O O . VAL B 1 44 ? 2.711 -15.789 -3.229 1 95.38 44 VAL B O 1
ATOM 1560 N N . GLN B 1 45 ? 4.754 -16.734 -3.209 1 93.56 45 GLN B N 1
ATOM 1561 C CA . GLN B 1 45 ? 5.016 -16.312 -1.836 1 93.56 45 GLN B CA 1
ATOM 1562 C C . GLN B 1 45 ? 5.262 -14.812 -1.759 1 93.56 45 GLN B C 1
ATOM 1564 O O . GLN B 1 45 ? 5.211 -14.227 -0.676 1 93.56 45 GLN B O 1
ATOM 1569 N N . ARG B 1 46 ? 5.469 -14.234 -2.908 1 94.5 46 ARG B N 1
ATOM 1570 C CA . ARG B 1 46 ? 5.902 -12.836 -2.93 1 94.5 46 ARG B CA 1
ATOM 1571 C C . ARG B 1 46 ? 4.719 -11.898 -3.156 1 94.5 46 ARG B C 1
ATOM 1573 O O . ARG B 1 46 ? 4.863 -10.68 -3.066 1 94.5 46 ARG B O 1
ATOM 1580 N N . VAL B 1 47 ? 3.576 -12.461 -3.408 1 94 47 VAL B N 1
ATOM 1581 C CA . VAL B 1 47 ? 2.426 -11.617 -3.709 1 94 47 VAL B CA 1
ATOM 1582 C C . VAL B 1 47 ? 1.909 -10.977 -2.424 1 94 47 VAL B C 1
ATOM 1584 O O . VAL B 1 47 ? 1.975 -11.578 -1.351 1 94 47 VAL B O 1
ATOM 1587 N N . LYS B 1 48 ? 1.364 -9.75 -2.508 1 89.38 48 LYS B N 1
ATOM 1588 C CA . LYS B 1 48 ? 0.898 -9.008 -1.339 1 89.38 48 LYS B CA 1
ATOM 1589 C C . LYS B 1 48 ? -0.625 -9 -1.264 1 89.38 48 LYS B C 1
ATOM 1591 O O . LYS B 1 48 ? -1.199 -8.781 -0.194 1 89.38 48 LYS B O 1
ATOM 1596 N N . SER B 1 49 ? -1.267 -9.188 -2.328 1 92 49 SER B N 1
ATOM 1597 C CA . SER B 1 49 ? -2.725 -9.234 -2.389 1 92 49 SER B CA 1
ATOM 1598 C C . SER B 1 49 ? -3.219 -10.602 -2.855 1 92 49 SER B C 1
ATOM 1600 O O . SER B 1 49 ? -2.572 -11.25 -3.676 1 92 49 SER B O 1
ATOM 1602 N N . ASN B 1 50 ? -4.371 -11.023 -2.262 1 93 50 ASN B N 1
ATOM 1603 C CA . ASN B 1 50 ? -4.969 -12.312 -2.58 1 93 50 ASN B CA 1
ATOM 1604 C C . ASN B 1 50 ? -3.971 -13.453 -2.387 1 93 50 ASN B C 1
ATOM 1606 O O . ASN B 1 50 ? -3.9 -14.367 -3.207 1 93 50 ASN B O 1
ATOM 1610 N N . LYS B 1 51 ? -3.299 -13.375 -1.385 1 92.12 51 LYS B N 1
ATOM 1611 C CA . LYS B 1 51 ? -2.18 -14.273 -1.099 1 92.12 51 LYS B CA 1
ATOM 1612 C C . LYS B 1 51 ? -2.643 -15.719 -1.008 1 92.12 51 LYS B C 1
ATOM 1614 O O . LYS B 1 51 ? -2.023 -16.609 -1.59 1 92.12 51 LYS B O 1
ATOM 1619 N N . GLU B 1 52 ? -3.715 -15.898 -0.342 1 90.44 52 GLU B N 1
ATOM 1620 C CA . GLU B 1 52 ? -4.199 -17.25 -0.116 1 90.44 52 GLU B CA 1
ATOM 1621 C C . GLU B 1 52 ? -4.508 -17.953 -1.435 1 90.44 52 GLU B C 1
ATOM 1623 O O . GLU B 1 52 ? -4.137 -19.125 -1.628 1 90.44 52 GLU B O 1
ATOM 1628 N N . GLU B 1 53 ? -5.133 -17.281 -2.277 1 93.25 53 GLU B N 1
ATOM 1629 C CA . GLU B 1 53 ? -5.504 -17.875 -3.555 1 93.25 53 GLU B CA 1
ATOM 1630 C C . GLU B 1 53 ? -4.277 -18.141 -4.418 1 93.25 53 GLU B C 1
ATOM 1632 O O . GLU B 1 53 ? -4.211 -19.156 -5.113 1 93.25 53 GLU B O 1
ATOM 1637 N N . PHE B 1 54 ? -3.328 -17.297 -4.363 1 95.19 54 PHE B N 1
ATOM 1638 C CA . PHE B 1 54 ? -2.098 -17.531 -5.113 1 95.19 54 PHE B CA 1
ATOM 1639 C C . PHE B 1 54 ? -1.313 -18.703 -4.531 1 95.19 54 PHE B C 1
ATOM 1641 O O . PHE B 1 54 ? -0.756 -19.5 -5.273 1 95.19 54 PHE B O 1
ATOM 1648 N N . ILE B 1 55 ? -1.289 -18.781 -3.26 1 92.81 55 ILE B N 1
ATOM 1649 C CA . ILE B 1 55 ? -0.61 -19.891 -2.611 1 92.81 55 ILE B CA 1
ATOM 1650 C C . ILE B 1 55 ? -1.275 -21.203 -3.016 1 92.81 55 ILE B C 1
ATOM 1652 O O . ILE B 1 55 ? -0.593 -22.203 -3.299 1 92.81 55 ILE B O 1
ATOM 1656 N N . ALA B 1 56 ? -2.549 -21.172 -3.131 1 91.62 56 ALA B N 1
ATOM 1657 C CA . ALA B 1 56 ? -3.273 -22.359 -3.574 1 91.62 56 ALA B CA 1
ATOM 1658 C C . ALA B 1 56 ? -2.865 -22.766 -4.988 1 91.62 56 ALA B C 1
ATOM 1660 O O . ALA B 1 56 ? -2.752 -23.953 -5.301 1 91.62 56 ALA B O 1
ATOM 1661 N N . VAL B 1 57 ? -2.645 -21.812 -5.777 1 94.12 57 VAL B N 1
ATOM 1662 C CA . VAL B 1 57 ? -2.184 -22.078 -7.137 1 94.12 57 VAL B CA 1
ATOM 1663 C C . VAL B 1 57 ? -0.827 -22.781 -7.098 1 94.12 57 VAL B C 1
ATOM 1665 O O . VAL B 1 57 ? -0.621 -23.781 -7.785 1 94.12 57 VAL B O 1
ATOM 1668 N N . GLY B 1 58 ? 0.076 -22.203 -6.297 1 94.38 58 GLY B N 1
ATOM 1669 C CA . GLY B 1 58 ? 1.387 -22.812 -6.168 1 94.38 58 GLY B CA 1
ATOM 1670 C C . GLY B 1 58 ? 1.328 -24.234 -5.617 1 94.38 58 GLY B C 1
ATOM 1671 O O . GLY B 1 58 ? 2.025 -25.125 -6.105 1 94.38 58 GLY B O 1
ATOM 1672 N N . GLU B 1 59 ? 0.513 -24.406 -4.676 1 90.69 59 GLU B N 1
ATOM 1673 C CA . GLU B 1 59 ? 0.331 -25.734 -4.098 1 90.69 59 GLU B CA 1
ATOM 1674 C C . GLU B 1 59 ? -0.24 -26.703 -5.121 1 90.69 59 GLU B C 1
ATOM 1676 O O . GLU B 1 59 ? 0.209 -27.859 -5.215 1 90.69 59 GLU B O 1
ATOM 1681 N N . LYS B 1 60 ? -1.188 -26.281 -5.816 1 91.12 60 LYS B N 1
ATOM 1682 C CA . LYS B 1 60 ? -1.797 -27.141 -6.836 1 91.12 60 LYS B CA 1
ATOM 1683 C C . LYS B 1 60 ? -0.773 -27.547 -7.887 1 91.12 60 LYS B C 1
ATOM 1685 O O . LYS B 1 60 ? -0.759 -28.703 -8.328 1 91.12 60 LYS B O 1
ATOM 1690 N N . ALA B 1 61 ? 0.02 -26.641 -8.273 1 93.5 61 ALA B N 1
ATOM 1691 C CA . ALA B 1 61 ? 1.073 -26.969 -9.227 1 93.5 61 ALA B CA 1
ATOM 1692 C C . ALA B 1 61 ? 1.973 -28.078 -8.703 1 93.5 61 ALA B C 1
ATOM 1694 O O . ALA B 1 61 ? 2.307 -29.016 -9.438 1 93.5 61 ALA B O 1
ATOM 1695 N N . CYS B 1 62 ? 2.293 -28 -7.473 1 90.94 62 CYS B N 1
ATOM 1696 C CA . CYS B 1 62 ? 3.152 -29.016 -6.867 1 90.94 62 CYS B CA 1
ATOM 1697 C C . CYS B 1 62 ? 2.432 -30.359 -6.762 1 90.94 62 CYS B C 1
ATOM 1699 O O . CYS B 1 62 ? 3.016 -31.406 -7.035 1 90.94 62 CYS B O 1
ATOM 1701 N N . ILE B 1 63 ? 1.229 -30.344 -6.418 1 87.5 63 ILE B N 1
ATOM 1702 C CA . ILE B 1 63 ? 0.43 -31.562 -6.293 1 87.5 63 ILE B CA 1
ATOM 1703 C C . ILE B 1 63 ? 0.33 -32.25 -7.652 1 87.5 63 ILE B C 1
ATOM 1705 O O . ILE B 1 63 ? 0.505 -33.469 -7.746 1 87.5 63 ILE B O 1
ATOM 1709 N N . ILE B 1 64 ? 0.035 -31.516 -8.633 1 88.81 64 ILE B N 1
ATOM 1710 C CA . ILE B 1 64 ? -0.063 -32.062 -9.984 1 88.81 64 ILE B CA 1
ATOM 1711 C C . ILE B 1 64 ? 1.257 -32.719 -10.367 1 88.81 64 ILE B C 1
ATOM 1713 O O . ILE B 1 64 ? 1.269 -33.844 -10.875 1 88.81 64 ILE B O 1
ATOM 1717 N N . MET B 1 65 ? 2.32 -32.031 -10.055 1 90.31 65 MET B N 1
ATOM 1718 C CA . MET B 1 65 ? 3.625 -32.531 -10.453 1 90.31 65 MET B CA 1
ATOM 1719 C C . MET B 1 65 ? 3.955 -33.844 -9.695 1 90.31 65 MET B C 1
ATOM 1721 O O . MET B 1 65 ? 4.512 -34.781 -10.273 1 90.31 65 MET B O 1
ATOM 1725 N N . VAL B 1 66 ? 3.648 -33.875 -8.453 1 86 66 VAL B N 1
ATOM 1726 C CA . VAL B 1 66 ? 3.889 -35.062 -7.672 1 86 66 VAL B CA 1
ATOM 1727 C C . VAL B 1 66 ? 3.084 -36.25 -8.25 1 86 66 VAL B C 1
ATOM 1729 O O . VAL B 1 66 ? 3.607 -37.344 -8.414 1 86 66 VAL B O 1
ATOM 1732 N N . ALA B 1 67 ? 1.828 -36 -8.594 1 83.88 67 ALA B N 1
ATOM 1733 C CA . ALA B 1 67 ? 0.967 -37 -9.172 1 83.88 67 ALA B CA 1
ATOM 1734 C C . ALA B 1 67 ? 1.513 -37.5 -10.516 1 83.88 67 ALA B C 1
ATOM 1736 O O . ALA B 1 67 ? 1.499 -38.688 -10.805 1 83.88 67 ALA B O 1
ATOM 1737 N N . ILE B 1 68 ? 2 -36.625 -11.258 1 85.94 68 ILE B N 1
ATOM 1738 C CA . ILE B 1 68 ? 2.502 -36.969 -12.586 1 85.94 68 ILE B CA 1
ATOM 1739 C C . ILE B 1 68 ? 3.797 -37.781 -12.453 1 85.94 68 ILE B C 1
ATOM 1741 O O . ILE B 1 68 ? 4.004 -38.75 -13.18 1 85.94 68 ILE B O 1
ATOM 1745 N N . ILE B 1 69 ? 4.625 -37.375 -11.578 1 85.69 69 ILE B N 1
ATOM 1746 C CA . ILE B 1 69 ? 5.879 -38.094 -11.367 1 85.69 69 ILE B CA 1
ATOM 1747 C C . ILE B 1 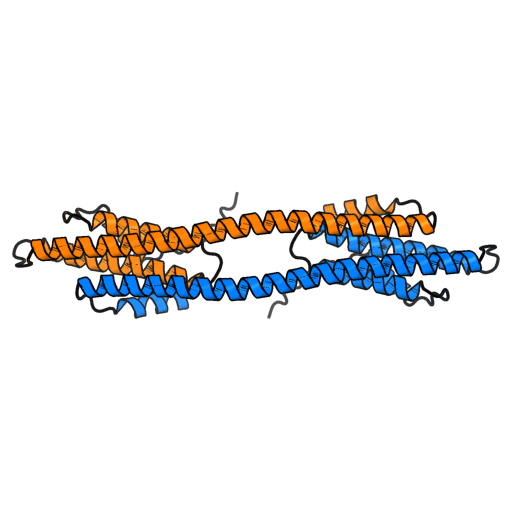69 ? 5.594 -39.531 -10.945 1 85.69 69 ILE B C 1
ATOM 1749 O O . ILE B 1 69 ? 6.254 -40.438 -11.414 1 85.69 69 ILE B O 1
ATOM 1753 N N . GLN B 1 70 ? 4.625 -39.688 -10.164 1 83.06 70 GLN B N 1
ATOM 1754 C CA . GLN B 1 70 ? 4.23 -41 -9.75 1 83.06 70 GLN B CA 1
ATOM 1755 C C . GLN B 1 70 ? 3.729 -41.844 -10.93 1 83.06 70 GLN B C 1
ATOM 1757 O O . GLN B 1 70 ? 4.062 -43.031 -11.062 1 83.06 70 GLN B O 1
ATOM 1762 N N . LYS B 1 71 ? 2.938 -41.219 -11.75 1 81.5 71 LYS B N 1
ATOM 1763 C CA . LYS B 1 71 ? 2.416 -41.906 -12.93 1 81.5 71 LYS B CA 1
ATOM 1764 C C . LYS B 1 71 ? 3.543 -42.281 -13.891 1 81.5 71 LYS B C 1
ATOM 1766 O O . LYS B 1 71 ? 3.551 -43.375 -14.438 1 81.5 71 LYS B O 1
ATOM 1771 N N . VAL B 1 72 ? 4.488 -41.406 -14.07 1 84.25 72 VAL B N 1
ATOM 1772 C CA . VAL B 1 72 ? 5.613 -41.656 -14.969 1 84.25 72 VAL B CA 1
ATOM 1773 C C . VAL B 1 72 ? 6.484 -42.781 -14.406 1 84.25 72 VAL B C 1
ATOM 1775 O O . VAL B 1 72 ? 6.906 -43.688 -15.148 1 84.25 72 VAL B O 1
ATOM 1778 N N . ASN B 1 73 ? 6.711 -42.75 -13.141 1 83.38 73 ASN B N 1
ATOM 1779 C CA . ASN B 1 73 ? 7.496 -43.812 -12.5 1 83.38 73 ASN B CA 1
ATOM 1780 C C . ASN B 1 73 ? 6.832 -45.188 -12.656 1 83.38 73 ASN B C 1
ATOM 1782 O O . ASN B 1 73 ? 7.512 -46.188 -12.898 1 83.38 73 ASN B O 1
ATOM 1786 N N . ALA B 1 74 ? 5.527 -45.188 -12.562 1 82.56 74 ALA B N 1
ATOM 1787 C CA . ALA B 1 74 ? 4.777 -46.438 -12.719 1 82.56 74 ALA B CA 1
ATOM 1788 C C . ALA B 1 74 ? 4.863 -46.969 -14.156 1 82.56 74 ALA B C 1
ATOM 1790 O O . ALA B 1 74 ? 4.945 -48.156 -14.383 1 82.56 74 ALA B O 1
ATOM 1791 N N . ALA B 1 75 ? 4.918 -46.062 -15.078 1 83.25 75 ALA B N 1
ATOM 1792 C CA . ALA B 1 75 ? 4.973 -46.438 -16.484 1 83.25 75 ALA B CA 1
ATOM 1793 C C . ALA B 1 75 ? 6.352 -47 -16.859 1 83.25 75 ALA B C 1
ATOM 1795 O O . ALA B 1 75 ? 6.496 -47.719 -17.844 1 83.25 75 ALA B O 1
ATOM 1796 N N . GLU B 1 76 ? 7.324 -46.562 -16.109 1 80.56 76 GLU B N 1
ATOM 1797 C CA . GLU B 1 76 ? 8.695 -46.969 -16.406 1 80.56 76 GLU B CA 1
ATOM 1798 C C . GLU B 1 76 ? 9.016 -48.312 -15.781 1 80.56 76 GLU B C 1
ATOM 1800 O O . GLU B 1 76 ? 10.078 -48.875 -16.047 1 80.56 76 GLU B O 1
ATOM 1805 N N . GLN B 1 77 ? 8.141 -48.844 -14.992 1 81.81 77 GLN B N 1
ATOM 1806 C CA . GLN B 1 77 ? 8.391 -50.125 -14.383 1 81.81 77 GLN B CA 1
ATOM 1807 C C . GLN B 1 77 ? 8.344 -51.25 -15.422 1 81.81 77 GLN B C 1
ATOM 1809 O O . GLN B 1 77 ? 7.574 -51.188 -16.391 1 81.81 77 GLN B O 1
ATOM 1814 N N . PRO B 1 78 ? 9.305 -52.188 -15.234 1 82.25 78 PRO B N 1
ATOM 1815 C CA . PRO B 1 78 ? 9.305 -53.312 -16.172 1 82.25 78 PRO B CA 1
ATOM 1816 C C . PRO B 1 78 ? 7.945 -54 -16.266 1 82.25 78 PRO B C 1
ATOM 1818 O O . PRO B 1 78 ? 7.273 -54.188 -15.258 1 82.25 78 PRO B O 1
ATOM 1821 N N . GLY B 1 79 ? 7.441 -54.312 -17.516 1 83.69 79 GLY B N 1
ATOM 1822 C CA . GLY B 1 79 ? 6.188 -55.031 -17.734 1 83.69 79 GLY B CA 1
ATOM 1823 C C . GLY B 1 79 ? 5.031 -54.094 -18.047 1 83.69 79 GLY B C 1
ATOM 1824 O O . GLY B 1 79 ? 3.939 -54.531 -18.391 1 83.69 79 GLY B O 1
ATOM 1825 N N . CYS B 1 80 ? 5.355 -52.844 -17.734 1 77.38 80 CYS B N 1
ATOM 1826 C CA . CYS B 1 80 ? 4.273 -51.906 -17.984 1 77.38 80 CYS B CA 1
ATOM 1827 C C . CYS B 1 80 ? 4.086 -51.656 -19.484 1 77.38 80 CYS B C 1
ATOM 1829 O O . CYS B 1 80 ? 5.062 -51.625 -20.234 1 77.38 80 CYS B O 1
ATOM 1831 N N . ARG B 1 81 ? 2.885 -51.875 -20.062 1 81.5 81 ARG B N 1
ATOM 1832 C CA . ARG B 1 81 ? 2.541 -51.781 -21.469 1 81.5 81 ARG B CA 1
ATOM 1833 C C . ARG B 1 81 ? 2.246 -50.344 -21.875 1 81.5 81 ARG B C 1
ATOM 1835 O O . ARG B 1 81 ? 1.749 -50.094 -22.984 1 81.5 81 ARG B O 1
ATOM 1842 N N . THR B 1 82 ? 2.68 -49.344 -21.016 1 75.31 82 THR B N 1
ATOM 1843 C CA . THR B 1 82 ? 2.385 -47.938 -21.328 1 75.31 82 THR B CA 1
ATOM 1844 C C . THR B 1 82 ? 3.135 -47.5 -22.578 1 75.31 82 THR B C 1
ATOM 1846 O O . THR B 1 82 ? 4.301 -47.844 -22.766 1 75.31 82 THR B O 1
ATOM 1849 N N . ASP B 1 83 ? 2.373 -46.875 -23.5 1 82.69 83 ASP B N 1
ATOM 1850 C CA . ASP B 1 83 ? 2.969 -46.281 -24.703 1 82.69 83 ASP B CA 1
ATOM 1851 C C . ASP B 1 83 ? 3.873 -45.125 -24.328 1 82.69 83 ASP B C 1
ATOM 1853 O O . ASP B 1 83 ? 3.389 -44 -24.047 1 82.69 83 ASP B O 1
ATOM 1857 N N . MET B 1 84 ? 5.145 -45.281 -24.422 1 79.31 84 MET B N 1
ATOM 1858 C CA . MET B 1 84 ? 6.125 -44.312 -23.984 1 79.31 84 MET B CA 1
ATOM 1859 C C . MET B 1 84 ? 6.102 -43.094 -24.891 1 79.31 84 MET B C 1
ATOM 1861 O O . MET B 1 84 ? 6.379 -41.969 -24.453 1 79.31 84 MET B O 1
ATOM 1865 N N . THR B 1 85 ? 5.723 -43.312 -26.156 1 83.25 85 THR B N 1
ATOM 1866 C CA . THR B 1 85 ? 5.648 -42.188 -27.078 1 83.25 85 THR B CA 1
ATOM 1867 C C . THR B 1 85 ? 4.523 -41.25 -26.688 1 83.25 85 THR B C 1
ATOM 1869 O O . THR B 1 85 ? 4.703 -40.031 -26.703 1 83.25 85 THR B O 1
ATOM 1872 N N . SER B 1 86 ? 3.371 -41.781 -26.266 1 84.06 86 SER B N 1
ATOM 1873 C CA . SER B 1 86 ? 2.24 -41 -25.812 1 84.06 86 SER B CA 1
ATOM 1874 C C . SER B 1 86 ? 2.562 -40.281 -24.5 1 84.06 86 SER B C 1
ATOM 1876 O O . SER B 1 86 ? 2.234 -39.094 -24.328 1 84.06 86 SER B O 1
ATOM 1878 N N . LEU B 1 87 ? 3.295 -40.938 -23.703 1 84 87 LEU B N 1
ATOM 1879 C CA . LEU B 1 87 ? 3.664 -40.375 -22.406 1 84 87 LEU B CA 1
ATOM 1880 C C . LEU B 1 87 ? 4.617 -39.188 -22.578 1 84 87 LEU B C 1
ATOM 1882 O O . LEU B 1 87 ? 4.484 -38.188 -21.891 1 84 87 LEU B O 1
ATOM 1886 N N . GLU B 1 88 ? 5.516 -39.312 -23.516 1 84.31 88 GLU B N 1
ATOM 1887 C CA . GLU B 1 88 ? 6.473 -38.219 -23.766 1 84.31 88 GLU B CA 1
ATOM 1888 C C . GLU B 1 88 ? 5.773 -36.969 -24.297 1 84.31 88 GLU B C 1
ATOM 1890 O O . GLU B 1 88 ? 6.125 -35.844 -23.906 1 84.31 88 GLU B O 1
ATOM 1895 N N . LYS B 1 89 ? 4.797 -37.188 -25.141 1 87.19 89 LYS B N 1
ATOM 1896 C CA . LYS B 1 89 ? 4.027 -36.062 -25.656 1 87.19 89 LYS B CA 1
ATOM 1897 C C . LYS B 1 89 ? 3.248 -35.375 -24.547 1 87.19 89 LYS B C 1
ATOM 1899 O O . LYS B 1 89 ? 3.236 -34.156 -24.469 1 87.19 89 LYS B O 1
ATOM 1904 N N . GLU B 1 90 ? 2.635 -36.188 -23.734 1 86.44 90 GLU B N 1
ATOM 1905 C CA . GLU B 1 90 ? 1.87 -35.625 -22.609 1 86.44 90 GLU B CA 1
ATOM 1906 C C . GLU B 1 90 ? 2.771 -34.875 -21.641 1 86.44 90 GLU B C 1
ATOM 1908 O O . GLU B 1 90 ? 2.385 -33.812 -21.125 1 86.44 90 GLU B O 1
ATOM 1913 N N . CYS B 1 91 ? 3.967 -35.344 -21.469 1 87.69 91 CYS B N 1
ATOM 1914 C CA . CYS B 1 91 ? 4.91 -34.656 -20.578 1 87.69 91 CYS B CA 1
ATOM 1915 C C . CYS B 1 91 ? 5.398 -33.344 -21.172 1 87.69 91 CYS B C 1
ATOM 1917 O O . CYS B 1 91 ? 5.629 -32.375 -20.453 1 87.69 91 CYS B O 1
ATOM 1919 N N . GLY B 1 92 ? 5.535 -33.344 -22.5 1 90.06 92 GLY B N 1
ATOM 1920 C CA . GLY B 1 92 ? 5.859 -32.125 -23.172 1 90.06 92 GLY B CA 1
ATOM 1921 C C . GLY B 1 92 ? 4.789 -31.047 -23.016 1 90.06 92 GLY B C 1
ATOM 1922 O O . GLY B 1 92 ? 5.094 -29.891 -22.766 1 90.06 92 GLY B O 1
ATOM 1923 N N . ASP B 1 93 ? 3.531 -31.422 -23.156 1 90.56 93 ASP B N 1
ATOM 1924 C CA . ASP B 1 93 ? 2.404 -30.516 -22.969 1 90.56 93 ASP B CA 1
ATOM 1925 C C . ASP B 1 93 ? 2.314 -30.031 -21.531 1 90.56 93 ASP B C 1
ATOM 1927 O O . ASP B 1 93 ? 1.996 -28.859 -21.281 1 90.56 93 ASP B O 1
ATOM 1931 N N . LEU B 1 94 ? 2.584 -30.906 -20.656 1 90.94 94 LEU B N 1
ATOM 1932 C CA . LEU B 1 94 ? 2.625 -30.531 -19.234 1 90.94 94 LEU B CA 1
ATOM 1933 C C . LEU B 1 94 ? 3.682 -29.469 -18.984 1 90.94 94 LEU B C 1
ATOM 1935 O O . LEU B 1 94 ? 3.418 -28.469 -18.297 1 90.94 94 LEU B O 1
ATOM 1939 N N . ARG B 1 95 ? 4.836 -29.719 -19.516 1 92.56 95 ARG B N 1
ATOM 1940 C CA . ARG B 1 95 ? 5.914 -28.75 -19.359 1 92.56 95 ARG B CA 1
ATOM 1941 C C . ARG B 1 95 ? 5.484 -27.375 -19.875 1 92.56 95 ARG B C 1
ATOM 1943 O O . ARG B 1 95 ? 5.676 -26.359 -19.188 1 92.56 95 ARG B O 1
ATOM 1950 N N . ARG B 1 96 ? 4.844 -27.344 -21 1 94.44 96 ARG B N 1
ATOM 1951 C CA . ARG B 1 96 ? 4.406 -26.078 -21.578 1 94.44 96 ARG B CA 1
ATOM 1952 C C . ARG B 1 96 ? 3.369 -25.406 -20.688 1 94.44 96 ARG B C 1
ATOM 1954 O O . ARG B 1 96 ? 3.408 -24.188 -20.5 1 94.44 96 ARG B O 1
ATOM 1961 N N . ALA B 1 97 ? 2.484 -26.172 -20.188 1 94 97 ALA B N 1
ATOM 1962 C CA . ALA B 1 97 ? 1.451 -25.625 -19.312 1 94 97 ALA B CA 1
ATOM 1963 C C . ALA B 1 97 ? 2.062 -25.047 -18.031 1 94 97 ALA B C 1
ATOM 1965 O O . ALA B 1 97 ? 1.747 -23.922 -17.641 1 94 97 ALA B O 1
ATOM 1966 N N . MET B 1 98 ? 2.967 -25.781 -17.438 1 95.62 98 MET B N 1
ATOM 1967 C CA . MET B 1 98 ? 3.592 -25.344 -16.188 1 95.62 98 MET B CA 1
ATOM 1968 C C . MET B 1 98 ? 4.457 -24.109 -16.422 1 95.62 98 MET B C 1
ATOM 1970 O O . MET B 1 98 ? 4.402 -23.141 -15.648 1 95.62 98 MET B O 1
ATOM 1974 N N . GLU B 1 99 ? 5.191 -24.156 -17.469 1 97 99 GLU B N 1
ATOM 1975 C CA . GLU B 1 99 ? 6.02 -23 -17.797 1 97 99 GLU B CA 1
ATOM 1976 C C . GLU B 1 99 ? 5.164 -21.781 -18.125 1 97 99 GLU B C 1
ATOM 1978 O O . GLU B 1 99 ? 5.547 -20.641 -17.828 1 97 99 GLU B O 1
ATOM 1983 N N . GLY B 1 100 ? 4.055 -22.062 -18.781 1 96.94 100 GLY B N 1
ATOM 1984 C CA . GLY B 1 100 ? 3.104 -20.984 -19.031 1 96.94 100 GLY B CA 1
ATOM 1985 C C . GLY B 1 100 ? 2.588 -20.344 -17.75 1 96.94 100 GLY B C 1
ATOM 1986 O O . GLY B 1 100 ? 2.535 -19.109 -17.656 1 96.94 100 GLY B O 1
ATOM 1987 N N . VAL B 1 101 ? 2.215 -21.125 -16.812 1 97.81 101 VAL B N 1
ATOM 1988 C CA . VAL B 1 101 ? 1.761 -20.609 -15.531 1 97.81 101 VAL B CA 1
ATOM 1989 C C . VAL B 1 101 ? 2.893 -19.859 -14.844 1 97.81 101 VAL B C 1
ATOM 1991 O O . VAL B 1 101 ? 2.676 -18.781 -14.289 1 97.81 101 VAL B O 1
ATOM 1994 N N . GLU B 1 102 ? 4.066 -20.406 -14.859 1 98.12 102 GLU B N 1
ATOM 1995 C CA . GLU B 1 102 ? 5.227 -19.766 -14.266 1 98.12 102 GLU B CA 1
ATOM 1996 C C . GLU B 1 102 ? 5.43 -18.359 -14.844 1 98.12 102 GLU B C 1
ATOM 1998 O O . GLU B 1 102 ? 5.672 -17.406 -14.102 1 98.12 102 GLU B O 1
ATOM 2003 N N . GLU B 1 103 ? 5.309 -18.25 -16.094 1 98.25 103 GLU B N 1
ATOM 2004 C CA . GLU B 1 103 ? 5.504 -16.969 -16.766 1 98.25 103 GLU B CA 1
ATOM 2005 C C . GLU B 1 103 ? 4.445 -15.961 -16.344 1 98.25 103 GLU B C 1
ATOM 2007 O O . GLU B 1 103 ? 4.758 -14.805 -16.078 1 98.25 103 GLU B O 1
ATOM 2012 N N . ILE B 1 104 ? 3.221 -16.422 -16.297 1 98.12 104 ILE B N 1
ATOM 2013 C CA . ILE B 1 104 ? 2.111 -15.555 -15.906 1 98.12 104 ILE B CA 1
ATOM 2014 C C . ILE B 1 104 ? 2.34 -15.023 -14.492 1 98.12 104 ILE B C 1
ATOM 2016 O O . ILE B 1 104 ? 2.227 -13.82 -14.25 1 98.12 104 ILE B O 1
ATOM 2020 N N . VAL B 1 105 ? 2.656 -15.891 -13.633 1 98.31 105 VAL B N 1
ATOM 2021 C CA . VAL B 1 105 ? 2.848 -15.516 -12.234 1 98.31 105 VAL B CA 1
ATOM 2022 C C . VAL B 1 105 ? 4.07 -14.617 -12.109 1 98.31 105 VAL B C 1
ATOM 2024 O O . VAL B 1 105 ? 4.039 -13.617 -11.375 1 98.31 105 VAL B O 1
ATOM 2027 N N . HIS B 1 106 ? 5.102 -14.953 -12.836 1 98.19 106 HIS B N 1
ATOM 2028 C CA . HIS B 1 106 ? 6.328 -14.164 -12.812 1 98.19 106 HIS B CA 1
ATOM 2029 C C . HIS B 1 106 ? 6.066 -12.727 -13.25 1 98.19 106 HIS B C 1
ATOM 2031 O O . HIS B 1 106 ? 6.465 -11.781 -12.57 1 98.19 106 HIS B O 1
ATOM 2037 N N . LYS B 1 107 ? 5.387 -12.625 -14.305 1 97.94 107 LYS B N 1
ATOM 2038 C CA . LYS B 1 107 ? 5.066 -11.297 -14.82 1 97.94 107 LYS B CA 1
ATOM 2039 C C . LYS B 1 107 ? 4.188 -10.523 -13.844 1 97.94 107 LYS B C 1
ATOM 2041 O O . LYS B 1 107 ? 4.391 -9.328 -13.633 1 97.94 107 LYS B O 1
ATOM 2046 N N . HIS B 1 108 ? 3.252 -11.234 -13.352 1 97.88 108 HIS B N 1
ATOM 2047 C CA . HIS B 1 108 ? 2.332 -10.594 -12.414 1 97.88 108 HIS B CA 1
ATOM 2048 C C . HIS B 1 108 ? 3.068 -10.078 -11.18 1 97.88 108 HIS B C 1
ATOM 2050 O O . HIS B 1 108 ? 2.887 -8.93 -10.781 1 97.88 108 HIS B O 1
ATOM 2056 N N . VAL B 1 109 ? 3.912 -10.836 -10.625 1 97.56 109 VAL B N 1
ATOM 2057 C CA . VAL B 1 109 ? 4.652 -10.492 -9.422 1 97.56 109 VAL B CA 1
ATOM 2058 C C . VAL B 1 109 ? 5.613 -9.344 -9.711 1 97.56 109 VAL B C 1
ATOM 2060 O O . VAL B 1 109 ? 5.672 -8.367 -8.961 1 97.56 109 VAL B O 1
ATOM 2063 N N . LYS B 1 110 ? 6.289 -9.453 -10.789 1 97.69 110 LYS B N 1
ATOM 2064 C CA . LYS B 1 110 ? 7.246 -8.414 -11.156 1 97.69 110 LYS B CA 1
ATOM 2065 C C . LYS B 1 110 ? 6.539 -7.09 -11.422 1 97.69 110 LYS B C 1
ATOM 2067 O O . LYS B 1 110 ? 7.016 -6.031 -11.016 1 97.69 110 LYS B O 1
ATOM 2072 N N . GLY B 1 111 ? 5.434 -7.18 -12.109 1 96.69 111 GLY B N 1
ATOM 2073 C CA . GLY B 1 111 ? 4.648 -5.98 -12.359 1 96.69 111 GLY B CA 1
ATOM 2074 C C . GLY B 1 111 ? 4.168 -5.305 -11.086 1 96.69 111 GLY B C 1
ATOM 2075 O O . GLY B 1 111 ? 4.266 -4.082 -10.953 1 96.69 111 GLY B O 1
ATOM 2076 N N . ARG B 1 112 ? 3.744 -6.09 -10.195 1 95.94 112 ARG B N 1
ATOM 2077 C CA . ARG B 1 112 ? 3.254 -5.566 -8.922 1 95.94 112 ARG B CA 1
ATOM 2078 C C . ARG B 1 112 ? 4.383 -4.918 -8.125 1 95.94 112 ARG B C 1
ATOM 2080 O O . ARG B 1 112 ? 4.195 -3.859 -7.523 1 95.94 112 ARG B O 1
ATOM 2087 N N . GLU B 1 113 ? 5.469 -5.508 -8.109 1 96 113 GLU B N 1
ATOM 2088 C CA . GLU B 1 113 ? 6.629 -4.98 -7.398 1 96 113 GLU B CA 1
ATOM 2089 C C . GLU B 1 113 ? 7.094 -3.658 -8 1 96 113 GLU B C 1
ATOM 2091 O O . GLU B 1 113 ? 7.438 -2.725 -7.273 1 96 113 GLU B O 1
ATOM 2096 N N . ARG B 1 114 ? 7.09 -3.602 -9.273 1 95.56 114 ARG B N 1
ATOM 2097 C CA . ARG B 1 114 ? 7.473 -2.373 -9.953 1 95.56 114 ARG B CA 1
ATOM 2098 C C . ARG B 1 114 ? 6.496 -1.243 -9.641 1 95.56 114 ARG B C 1
ATOM 2100 O O . ARG B 1 114 ? 6.914 -0.122 -9.344 1 95.56 114 ARG B O 1
ATOM 2107 N N . PHE B 1 115 ? 5.262 -1.541 -9.703 1 94.38 115 PHE B N 1
ATOM 2108 C CA . PHE B 1 115 ? 4.234 -0.545 -9.422 1 94.38 115 PHE B CA 1
ATOM 2109 C C . PHE B 1 115 ? 4.352 -0.034 -7.992 1 94.38 115 PHE B C 1
ATOM 2111 O O . PHE B 1 115 ? 4.277 1.173 -7.75 1 94.38 115 PHE B O 1
ATOM 2118 N N . ALA B 1 116 ? 4.516 -0.909 -7.082 1 92.44 116 ALA B N 1
ATOM 2119 C CA . ALA B 1 116 ? 4.664 -0.536 -5.68 1 92.44 116 ALA B CA 1
ATOM 2120 C C . ALA B 1 116 ? 5.859 0.389 -5.48 1 92.44 116 ALA B C 1
ATOM 2122 O O . ALA B 1 116 ? 5.781 1.365 -4.73 1 92.44 116 ALA B O 1
ATOM 2123 N N . SER B 1 117 ? 6.969 0.123 -6.133 1 94.38 117 SER B N 1
ATOM 2124 C CA . SER B 1 117 ? 8.172 0.95 -6.047 1 94.38 117 SER B CA 1
ATOM 2125 C C . SER B 1 117 ? 7.914 2.352 -6.59 1 94.38 117 SER B C 1
ATOM 2127 O O . SER B 1 117 ? 8.305 3.344 -5.973 1 94.38 117 SER B O 1
ATOM 2129 N N . LEU B 1 118 ? 7.25 2.443 -7.688 1 94.56 118 LEU B N 1
ATOM 2130 C CA . LEU B 1 118 ? 6.93 3.729 -8.305 1 94.56 118 LEU B CA 1
ATOM 2131 C C . LEU B 1 118 ? 5.988 4.535 -7.414 1 94.56 118 LEU B C 1
ATOM 2133 O O . LEU B 1 118 ? 6.168 5.742 -7.246 1 94.56 118 LEU B O 1
ATOM 2137 N N . GLN B 1 119 ? 5.016 3.865 -6.918 1 92.31 119 GLN B N 1
ATOM 2138 C CA . GLN B 1 119 ? 4.066 4.512 -6.02 1 92.31 119 GLN B CA 1
ATOM 2139 C C . GLN B 1 119 ? 4.777 5.125 -4.816 1 92.31 119 GLN B C 1
ATOM 2141 O O . GLN B 1 119 ? 4.457 6.242 -4.402 1 92.31 119 GLN B O 1
ATOM 2146 N N . ARG B 1 120 ? 5.754 4.531 -4.27 1 92.25 120 ARG B N 1
ATOM 2147 C CA . ARG B 1 120 ? 6.523 5.039 -3.141 1 92.25 120 ARG B CA 1
ATOM 2148 C C . ARG B 1 120 ? 7.273 6.312 -3.518 1 92.25 120 ARG B C 1
ATOM 2150 O O . ARG B 1 120 ? 7.27 7.285 -2.764 1 92.25 120 ARG B O 1
ATOM 2157 N N . ILE B 1 121 ? 7.82 6.281 -4.66 1 92.5 121 ILE B N 1
ATOM 2158 C CA . ILE B 1 121 ? 8.578 7.434 -5.129 1 92.5 121 ILE B CA 1
ATOM 2159 C C . ILE B 1 121 ? 7.637 8.625 -5.32 1 92.5 121 ILE B C 1
ATOM 2161 O O . ILE B 1 121 ? 7.941 9.742 -4.891 1 92.5 121 ILE B O 1
ATOM 2165 N N . LEU B 1 122 ? 6.488 8.391 -5.914 1 91.5 122 LEU B N 1
ATOM 2166 C CA . LEU B 1 122 ? 5.516 9.445 -6.18 1 91.5 122 LEU B CA 1
ATOM 2167 C C . LEU B 1 122 ? 4.941 9.992 -4.879 1 91.5 122 LEU B C 1
ATOM 2169 O O . LEU B 1 122 ? 4.809 11.211 -4.715 1 91.5 122 LEU B O 1
ATOM 2173 N N . ASN B 1 123 ? 4.664 9.039 -3.941 1 92.12 123 ASN B N 1
ATOM 2174 C CA . ASN B 1 123 ? 4.145 9.453 -2.645 1 92.12 123 ASN B CA 1
ATOM 2175 C C . ASN B 1 123 ? 5.152 10.305 -1.88 1 92.12 123 ASN B C 1
ATOM 2177 O O . ASN B 1 123 ? 4.785 11.312 -1.272 1 92.12 123 ASN B O 1
ATOM 2181 N N . SER B 1 124 ? 6.363 9.898 -1.912 1 92.06 124 SER B N 1
ATOM 2182 C CA . SER B 1 124 ? 7.406 10.641 -1.215 1 92.06 124 SER B CA 1
ATOM 2183 C C . SER B 1 124 ? 7.5 12.078 -1.733 1 92.06 124 SER B C 1
ATOM 2185 O O . SER B 1 124 ? 7.586 13.023 -0.948 1 92.06 124 SER B O 1
ATOM 2187 N N . GLY B 1 125 ? 7.445 12.203 -3.033 1 91.19 125 GLY B N 1
ATOM 2188 C CA . GLY B 1 125 ? 7.496 13.531 -3.619 1 91.19 125 GLY B CA 1
ATOM 2189 C C . GLY B 1 125 ? 6.293 14.383 -3.258 1 91.19 125 GLY B C 1
ATOM 2190 O O . GLY B 1 125 ? 6.445 15.547 -2.869 1 91.19 125 GLY B O 1
ATOM 2191 N N . SER B 1 126 ? 5.188 13.852 -3.338 1 94.25 126 SER B N 1
ATOM 2192 C CA . SER B 1 126 ? 3.951 14.555 -3.02 1 94.25 126 SER B CA 1
ATOM 2193 C C . SER B 1 126 ? 3.889 14.922 -1.542 1 94.25 126 SER B C 1
ATOM 2195 O O . SER B 1 126 ? 3.523 16.047 -1.194 1 94.25 126 SER B O 1
ATOM 2197 N N . ASP B 1 127 ? 4.246 13.969 -0.728 1 96.75 127 ASP B N 1
ATOM 2198 C CA . ASP B 1 127 ? 4.242 14.211 0.712 1 96.75 127 ASP B CA 1
ATOM 2199 C C . ASP B 1 127 ? 5.164 15.367 1.077 1 96.75 127 ASP B C 1
ATOM 2201 O O . ASP B 1 127 ? 4.785 16.266 1.842 1 96.75 127 ASP B O 1
ATOM 2205 N N . GLN B 1 128 ? 6.324 15.344 0.487 1 95.94 128 GLN B N 1
ATOM 2206 C CA . GLN B 1 128 ? 7.309 16.375 0.81 1 95.94 128 GLN B CA 1
ATOM 2207 C C . GLN B 1 128 ? 6.809 17.766 0.412 1 95.94 128 GLN B C 1
ATOM 2209 O O . GLN B 1 128 ? 7.027 18.734 1.133 1 95.94 128 GLN B O 1
ATOM 2214 N N . ARG B 1 129 ? 6.176 17.859 -0.607 1 96.44 129 ARG B N 1
ATOM 2215 C CA . ARG B 1 129 ? 5.629 19.141 -1.042 1 96.44 129 ARG B CA 1
ATOM 2216 C C . ARG B 1 129 ? 4.559 19.625 -0.075 1 96.44 129 ARG B C 1
ATOM 2218 O O . ARG B 1 129 ? 4.574 20.797 0.338 1 96.44 129 ARG B O 1
ATOM 2225 N N . VAL B 1 130 ? 3.719 18.703 0.291 1 97.25 130 VAL B N 1
ATOM 2226 C CA . VAL B 1 130 ? 2.625 19.062 1.192 1 97.25 130 VAL B CA 1
ATOM 2227 C C . VAL B 1 130 ? 3.188 19.453 2.555 1 97.25 130 VAL B C 1
ATOM 2229 O O . VAL B 1 130 ? 2.785 20.484 3.123 1 97.25 130 VAL B O 1
ATOM 2232 N N . ILE B 1 131 ? 4.133 18.719 3.035 1 97.5 131 ILE B N 1
ATOM 2233 C CA . ILE B 1 131 ? 4.77 19 4.316 1 97.5 131 ILE B CA 1
ATOM 2234 C C . ILE B 1 131 ? 5.465 20.344 4.266 1 97.5 131 ILE B C 1
ATOM 2236 O O . ILE B 1 131 ? 5.312 21.172 5.176 1 97.5 131 ILE B O 1
ATOM 2240 N N . SER B 1 132 ? 6.133 20.562 3.166 1 96.94 132 SER B N 1
ATOM 2241 C CA . SER B 1 132 ? 6.828 21.844 3.002 1 96.94 132 SER B CA 1
ATOM 2242 C C . SER B 1 132 ? 5.848 23 2.957 1 96.94 132 SER B C 1
ATOM 2244 O O . SER B 1 132 ? 6.07 24.031 3.592 1 96.94 132 SER B O 1
ATOM 2246 N N . ASP B 1 133 ? 4.781 22.875 2.252 1 96.88 133 ASP B N 1
ATOM 2247 C CA . ASP B 1 133 ? 3.746 23.906 2.176 1 96.88 133 ASP B CA 1
ATOM 2248 C C . ASP B 1 133 ? 3.17 24.203 3.559 1 96.88 133 ASP B C 1
ATOM 2250 O O . ASP B 1 133 ? 2.986 25.375 3.918 1 96.88 133 ASP B O 1
ATOM 2254 N N . CYS B 1 134 ? 2.947 23.188 4.273 1 97.38 134 CYS B N 1
ATOM 2255 C CA . CYS B 1 134 ? 2.408 23.344 5.621 1 97.38 134 CYS B CA 1
ATOM 2256 C C . CYS B 1 134 ? 3.404 24.062 6.523 1 97.38 134 CYS B C 1
ATOM 2258 O O . CYS B 1 134 ? 3.037 25 7.238 1 97.38 134 CYS B O 1
ATOM 2260 N N . LYS B 1 135 ? 4.609 23.656 6.461 1 94 135 LYS B N 1
ATOM 2261 C CA . LYS B 1 135 ? 5.641 24.281 7.293 1 94 135 LYS B CA 1
ATOM 2262 C C . LYS B 1 135 ? 5.789 25.766 6.977 1 94 135 LYS B C 1
ATOM 2264 O O . LYS B 1 135 ? 5.949 26.578 7.883 1 94 135 LYS B O 1
ATOM 2269 N N . GLU B 1 136 ? 5.754 26.016 5.734 1 94.25 136 GLU B N 1
ATOM 2270 C CA . GLU B 1 136 ? 5.863 27.406 5.312 1 94.25 136 GLU B CA 1
ATOM 2271 C C . GLU B 1 136 ? 4.699 28.234 5.84 1 94.25 136 GLU B C 1
ATOM 2273 O O . GLU B 1 136 ? 4.898 29.328 6.371 1 94.25 136 GLU B O 1
ATOM 2278 N N . ARG B 1 137 ? 3.559 27.766 5.789 1 93.38 137 ARG B N 1
ATOM 2279 C CA . ARG B 1 137 ? 2.369 28.484 6.25 1 93.38 137 ARG B CA 1
ATOM 2280 C C . ARG B 1 137 ? 2.375 28.625 7.77 1 93.38 137 ARG B C 1
ATOM 2282 O O . ARG B 1 137 ? 1.997 29.672 8.297 1 93.38 137 ARG B O 1
ATOM 2289 N N . LEU B 1 138 ? 2.812 27.625 8.438 1 92.81 138 LEU B N 1
ATOM 2290 C CA . LEU B 1 138 ? 2.908 27.688 9.891 1 92.81 138 LEU B CA 1
ATOM 2291 C C . LEU B 1 138 ? 3.982 28.688 10.32 1 92.81 138 LEU B C 1
ATOM 2293 O O . LEU B 1 138 ? 3.809 29.406 11.297 1 92.81 138 LEU B O 1
ATOM 2297 N N . GLN B 1 139 ? 5.008 28.672 9.555 1 89.44 139 GLN B N 1
ATOM 2298 C CA . GLN B 1 139 ? 6.062 29.641 9.836 1 89.44 139 GLN B CA 1
ATOM 2299 C C . GLN B 1 139 ? 5.57 31.078 9.625 1 89.44 139 GLN B C 1
ATOM 2301 O O . GLN B 1 139 ? 5.863 31.969 10.43 1 89.44 139 GLN B O 1
ATOM 2306 N N . ASP B 1 140 ? 4.82 31.25 8.594 1 86.62 140 ASP B N 1
ATOM 2307 C CA . ASP B 1 140 ? 4.23 32.562 8.336 1 86.62 140 ASP B CA 1
ATOM 2308 C C . ASP B 1 140 ? 3.328 33 9.484 1 86.62 140 ASP B C 1
ATOM 2310 O O . ASP B 1 140 ? 3.35 34.156 9.898 1 86.62 140 ASP B O 1
ATOM 2314 N N . ALA B 1 141 ? 2.568 32.031 9.992 1 85.38 141 ALA B N 1
ATOM 2315 C CA . ALA B 1 141 ? 1.674 32.312 11.117 1 85.38 141 ALA B CA 1
ATOM 2316 C C . ALA B 1 141 ? 2.461 32.719 12.359 1 85.38 141 ALA B C 1
ATOM 2318 O O . ALA B 1 141 ? 2.068 33.625 13.078 1 85.38 141 ALA B O 1
ATOM 2319 N N . LEU B 1 142 ? 3.562 32.094 12.578 1 83.81 142 LEU B N 1
ATOM 2320 C CA . LEU B 1 142 ? 4.414 32.406 13.727 1 83.81 142 LEU B CA 1
ATOM 2321 C C . LEU B 1 142 ? 4.988 33.812 13.617 1 83.81 142 LEU B C 1
ATOM 2323 O O . LEU B 1 142 ? 5.066 34.531 14.609 1 83.81 142 LEU B O 1
ATOM 2327 N N . GLU B 1 143 ? 5.336 34.094 12.5 1 84 143 GLU B N 1
ATOM 2328 C CA . GLU B 1 143 ? 5.977 35.406 12.273 1 84 143 GLU B CA 1
ATOM 2329 C C . GLU B 1 143 ? 4.988 36.531 12.461 1 84 143 GLU B C 1
ATOM 2331 O O . GLU B 1 143 ? 5.379 37.656 12.812 1 84 143 GLU B O 1
ATOM 2336 N N . LEU B 1 144 ? 3.74 36.281 12.273 1 78.88 144 LEU B N 1
ATOM 2337 C CA . LEU B 1 144 ? 2.705 37.281 12.484 1 78.88 144 LEU B CA 1
ATOM 2338 C C . LEU B 1 144 ? 2.695 37.781 13.93 1 78.88 144 LEU B C 1
ATOM 2340 O O . LEU B 1 144 ? 2.357 38.938 14.203 1 78.88 144 LEU B O 1
ATOM 2344 N N . PHE B 1 145 ? 3.09 36.969 14.914 1 77 145 PHE B N 1
ATOM 2345 C CA . PHE B 1 145 ? 3.01 37.312 16.328 1 77 145 PHE B CA 1
ATOM 2346 C C . PHE B 1 145 ? 4.398 37.5 16.922 1 77 145 PHE B C 1
ATOM 2348 O O . PHE B 1 145 ? 4.559 37.562 18.141 1 77 145 PHE B O 1
ATOM 2355 N N . ASN B 1 146 ? 5.297 37.75 15.984 1 70.19 146 ASN B N 1
ATOM 2356 C CA . ASN B 1 146 ? 6.68 37.906 16.422 1 70.19 146 ASN B CA 1
ATOM 2357 C C . ASN B 1 146 ? 7.059 36.844 17.484 1 70.19 146 ASN B C 1
ATOM 2359 O O . ASN B 1 146 ? 7.688 37.188 18.484 1 70.19 146 ASN B O 1
ATOM 2363 N N . ILE B 1 147 ? 6.332 35.812 17.469 1 60.66 147 ILE B N 1
ATOM 2364 C CA . ILE B 1 147 ? 6.676 34.719 18.359 1 60.66 147 ILE B CA 1
ATOM 2365 C C . ILE B 1 147 ? 7.898 33.969 17.828 1 60.66 147 ILE B C 1
ATOM 2367 O O . ILE B 1 147 ? 7.965 33.656 16.641 1 60.66 147 ILE B O 1
ATOM 2371 N N . GLN B 1 148 ? 9.156 34.125 18.484 1 52.34 148 GLN B N 1
ATOM 2372 C CA . GLN B 1 148 ? 10.406 33.469 18.109 1 52.34 148 GLN B CA 1
ATOM 2373 C C . GLN B 1 148 ? 10.195 31.969 17.859 1 52.34 148 GLN B C 1
ATOM 2375 O O . GLN B 1 148 ? 9.359 31.344 18.5 1 52.34 148 GLN B O 1
ATOM 2380 N N . SER B 1 149 ? 10.328 31.453 16.734 1 51.28 149 SER B N 1
ATOM 2381 C CA . SER B 1 149 ? 10.211 30.125 16.125 1 51.28 149 SER B CA 1
ATOM 2382 C C . SER B 1 149 ? 10.922 29.078 16.969 1 51.28 149 SER B C 1
ATOM 2384 O O . SER B 1 149 ? 11.898 28.469 16.531 1 51.28 149 SER B O 1
ATOM 2386 N N . HIS B 1 150 ? 11.242 29.219 18.203 1 48.66 150 HIS B N 1
ATOM 2387 C CA . HIS B 1 150 ? 11.867 28.094 18.875 1 48.66 150 HIS B CA 1
ATOM 2388 C C . HIS B 1 150 ? 11.008 26.844 18.781 1 48.66 150 HIS B C 1
ATOM 2390 O O . HIS B 1 150 ? 11.406 25.766 19.25 1 48.66 150 HIS B O 1
ATOM 2396 N N . ILE B 1 151 ? 10 26.891 18.234 1 51.91 151 ILE B N 1
ATOM 2397 C CA . ILE B 1 151 ? 9 25.828 18.219 1 51.91 151 ILE B CA 1
ATOM 2398 C 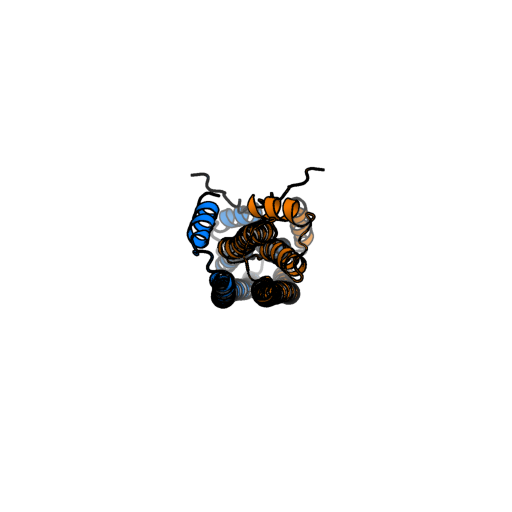C . ILE B 1 151 ? 9.477 24.688 17.312 1 51.91 151 ILE B C 1
ATOM 2400 O O . ILE B 1 151 ? 9.219 23.516 17.594 1 51.91 151 ILE B O 1
ATOM 2404 N N . GLU B 1 152 ? 10.148 25.016 16.281 1 51.31 152 GLU B N 1
ATOM 2405 C CA . GLU B 1 152 ? 10.602 23.969 15.383 1 51.31 152 GLU B CA 1
ATOM 2406 C C . GLU B 1 152 ? 11.469 22.953 16.125 1 51.31 152 GLU B C 1
ATOM 2408 O O . GLU B 1 152 ? 11.328 21.75 15.914 1 51.31 152 GLU B O 1
ATOM 2413 N N . VAL B 1 153 ? 12.344 23.484 16.969 1 47.22 153 VAL B N 1
ATOM 2414 C CA . VAL B 1 153 ? 13.312 22.656 17.688 1 47.22 153 VAL B CA 1
ATOM 2415 C C . VAL B 1 153 ? 12.578 21.719 18.656 1 47.22 153 VAL B C 1
ATOM 2417 O O . VAL B 1 153 ? 12.953 20.562 18.812 1 47.22 153 VAL B O 1
ATOM 2420 N N . GLN B 1 154 ? 11.609 22.094 19.188 1 49.19 154 GLN B N 1
ATOM 2421 C CA . GLN B 1 154 ? 10.953 21.281 20.219 1 49.19 154 GLN B CA 1
ATOM 2422 C C . GLN B 1 154 ? 10.148 20.141 19.578 1 49.19 154 GLN B C 1
ATOM 2424 O O . GLN B 1 154 ? 10.125 19.031 20.109 1 49.19 154 GLN B O 1
ATOM 2429 N N . VAL B 1 155 ? 9.641 20.391 18.453 1 53 155 VAL B N 1
ATOM 2430 C CA . VAL B 1 155 ? 8.789 19.375 17.828 1 53 155 VAL B CA 1
ATOM 2431 C C . VAL B 1 155 ? 9.656 18.266 17.234 1 53 155 VAL B C 1
ATOM 2433 O O . VAL B 1 155 ? 9.352 17.078 17.391 1 53 155 VAL B O 1
ATOM 2436 N N . GLU B 1 156 ? 10.633 18.75 16.531 1 52.88 156 GLU B N 1
ATOM 2437 C CA . GLU B 1 156 ? 11.523 17.75 15.953 1 52.88 156 GLU B CA 1
ATOM 2438 C C . GLU B 1 156 ? 12.109 16.844 17.031 1 52.88 156 GLU B C 1
ATOM 2440 O O . GLU B 1 156 ? 12.227 15.633 16.828 1 52.88 156 GLU B O 1
ATOM 2445 N N . ALA B 1 157 ? 12.5 17.438 18.094 1 49.91 157 ALA B N 1
ATOM 2446 C CA . ALA B 1 157 ? 13.109 16.688 19.203 1 49.91 157 ALA B CA 1
ATOM 2447 C C . ALA B 1 157 ? 12.133 15.664 19.766 1 49.91 157 ALA B C 1
ATOM 2449 O O . ALA B 1 157 ? 12.531 14.539 20.078 1 49.91 157 ALA B O 1
ATOM 2450 N N . ARG B 1 158 ? 11.016 15.977 19.812 1 50.34 158 ARG B N 1
ATOM 2451 C CA . ARG B 1 158 ? 10.047 15.086 20.438 1 50.34 158 ARG B CA 1
ATOM 2452 C C . ARG B 1 158 ? 9.656 13.945 19.5 1 50.34 158 ARG B C 1
ATOM 2454 O O . ARG B 1 158 ? 9.43 12.82 19.938 1 50.34 158 ARG B O 1
ATOM 2461 N N . VAL B 1 159 ? 9.609 14.195 18.25 1 53.91 159 VAL B N 1
ATOM 2462 C CA . VAL B 1 159 ? 9.25 13.164 17.281 1 53.91 159 VAL B CA 1
ATOM 2463 C C . VAL B 1 159 ? 10.367 12.133 17.188 1 53.91 159 VAL B C 1
ATOM 2465 O O . VAL B 1 159 ? 10.109 10.938 17.062 1 53.91 159 VAL B O 1
ATOM 2468 N N . GLN B 1 160 ? 11.539 12.617 17.344 1 52.56 160 GLN B N 1
ATOM 2469 C CA . GLN B 1 160 ? 12.664 11.695 17.312 1 52.56 160 GLN B CA 1
ATOM 2470 C C . GLN B 1 160 ? 12.695 10.82 18.562 1 52.56 160 GLN B C 1
ATOM 2472 O O . GLN B 1 160 ? 13.172 9.688 18.516 1 52.56 160 GLN B O 1
ATOM 2477 N N . GLU B 1 161 ? 12.328 11.266 19.594 1 50.31 161 GLU B N 1
ATOM 2478 C CA . GLU B 1 161 ? 12.383 10.508 20.844 1 50.31 161 GLU B CA 1
ATOM 2479 C C . GLU B 1 161 ? 11.242 9.5 20.922 1 50.31 161 GLU B C 1
ATOM 2481 O O . GLU B 1 161 ? 11.312 8.531 21.688 1 50.31 161 GLU B O 1
ATOM 2486 N N . ALA B 1 162 ? 10.398 9.539 20.156 1 44 162 ALA B N 1
ATOM 2487 C CA . ALA B 1 162 ? 9.266 8.625 20.281 1 44 162 ALA B CA 1
ATOM 2488 C C . ALA B 1 162 ? 9.414 7.422 19.359 1 44 162 ALA B C 1
ATOM 2490 O O . ALA B 1 162 ? 9.062 6.301 19.719 1 44 162 ALA B O 1
#

pLDDT: mean 81.03, std 18.84, range [19.06, 98.31]

Foldseek 3Di:
DDPPCPPLVCDPLLVLLVVCLPVCLVQPQLNLLSVLLNLQCVLLCQDDPPSVVSNVVSSVSSVVSSVLSVVSVVCPDPPRPDDSVVNNVVSNVSNVVSNVSSVVSVVVSVVVVVVVVVVVVVCVVVVVVVVVVVVVVVVVVCVVVVNPPPVVVVVVVVVVVD/DDPPCPVLVCDPLLVLLVVCLPPCLVQPQLNLLSVLLNLQCVLLCQDDPPSVVSNVVSSVSSVVSSVLSVVSVVCPDPPRPDDSVVNNVVSNVSNVVSNVSSVVSVVVSVVVVVVVVVVVVVCVVVVVVVVVVVVVVVVVVCVVVVNPPPVVVVVVVVVVVD

Nearest PDB structures (foldseek):
  8otz-assembly1_DU  TM=3.070E-01  e=6.513E+00  Bos taurus
  8otz-assembly1_DU  TM=3.074E-01  e=6.846E+00  Bos taurus

Organism: Agaricus bisporus var. burnettii (strain JB137-S8 / ATCC MYA-4627 / FGSC 10392) (NCBI:txid597362)

Secondary structure (DSSP, 8-state):
-----------HHHHHHHHHHTS---STTHHHHHHHHHHHHHHHTT-SSSHHHHHHHHHHHHHHHHHHHHHHHHHTSTT----HHHHHHHHHHHHHHHHHHHHHHHHHHHHHHHHHHHHHHHHHHHHHHHHHHHHHHHHHHHHHTT----HHHHHHHHHHH-/-----------HHHHHHHHHHSS---STTHHHHHHHHHHHHHHHTT-SSSHHHHHHHHHHHHHHHHHHHHHHHHHTSTT----HHHHHHHHHHHHHHHHHHHHHHHHHHHHHHHHHHHHHHHHHHHHHHHHHHHHHHHHHHHHHTT----HHHHHHHHHHH-

InterPro domains:
  IPR036537 Adaptor protein Cbl, N-terminal domain superfamily [G3DSA:1.20.930.20] (13-151)
  IPR059179 MLKL-like, MCAfunc domain [cd21037] (31-162)

Solvent-accessible surface area (backbone atoms only — not comparable to full-atom values): 17464 Å² total; per-residue (Å²): 136,83,76,80,65,76,70,71,70,71,48,70,42,50,51,52,35,61,65,47,63,70,50,78,64,83,54,68,36,48,58,61,21,44,51,25,22,53,49,32,37,56,54,31,69,69,47,88,67,68,38,69,63,37,40,38,51,18,48,44,40,21,46,50,44,47,55,47,52,52,53,52,55,55,45,66,37,88,87,47,83,60,59,62,71,61,51,43,54,47,29,43,52,34,22,51,35,33,44,50,41,30,50,52,52,49,51,51,47,52,51,50,52,51,51,55,54,50,50,50,55,54,48,53,54,53,48,50,50,52,52,49,55,40,52,52,40,51,49,52,41,35,55,67,66,71,45,78,74,63,57,62,62,55,40,56,55,52,60,66,73,99,135,85,75,81,66,76,70,68,73,69,48,71,42,52,51,52,37,60,65,48,60,76,44,84,65,81,54,68,35,49,58,61,21,44,51,25,22,52,48,31,36,56,54,32,71,69,44,88,67,69,37,68,62,38,40,40,52,19,49,45,40,20,47,52,45,47,53,47,51,52,52,52,55,56,44,67,38,88,87,46,84,58,59,62,70,61,51,44,52,46,28,43,53,34,22,51,36,33,45,49,42,30,48,52,52,49,51,50,48,50,50,51,53,50,51,54,53,50,50,50,56,54,48,52,55,53,48,50,52,52,52,49,52,39,50,53,40,51,48,53,42,35,55,67,66,70,46,79,73,63,55,62,60,55,37,56,54,51,62,70,71,104

Radius of gyration: 31.67 Å; Cα contacts (8 Å, |Δi|>4): 319; chains: 2; bounding box: 32×104×60 Å